Protein AF-A0A8H5G4T9-F1 (afdb_monomer_lite)

Sequence (209 aa):
MFKGIKCTLPNIPYLRLLQRNTMKLGGSIATETACAYVYSSEGSVPPHPGPEWTRFVCVSDNHSRTLYDMPAGDVLLHSGDLSSWGYPQQVMVTLDWIKSLDYPTKIIIAGNHDLCLDKDLPASVFEGADLDNDTLIAMQEHVRGEEMKIANVHYLEYEPFEFTTSSGRKWKAFGSPASPKHAAGAFQYVEREEATGTEPMAPRFSPKL

Secondary structure (DSSP, 8-state):
--SEEEEEETTEEEEE----TT----S-EE-SS-EE----TTSPPPPP--TT---EEEE---TT-----PPP-SEEEE-S--SSS--HHHHHHHHHHHHHS--SEEEE---TT-GGG-TT--GGGSTTS---HHHHHHHHHHTTSHHHHHTTEEE-SSEEEEEE-TT--EEEEEEE--EE-SSS-SSEESSTTGGGTSS----------

Radius of gyration: 17.61 Å; chains: 1; bounding box: 45×40×53 Å

pLDDT: mean 80.49, std 20.5, range [25.66, 98.56]

Structure (mmCIF, N/CA/C/O backbone):
data_AF-A0A8H5G4T9-F1
#
_entry.id   AF-A0A8H5G4T9-F1
#
loop_
_atom_site.group_PDB
_atom_site.id
_atom_site.type_symbol
_atom_site.label_atom_id
_atom_site.label_alt_id
_atom_site.label_comp_id
_atom_site.label_asym_id
_atom_site.label_entity_id
_atom_site.label_seq_id
_atom_site.pdbx_PDB_ins_code
_atom_site.Cartn_x
_atom_site.Cartn_y
_atom_site.Cartn_z
_atom_site.occupancy
_atom_site.B_iso_or_equiv
_atom_site.auth_seq_id
_atom_site.auth_comp_id
_atom_site.auth_asym_id
_atom_site.auth_atom_id
_atom_site.pdbx_PDB_model_num
ATOM 1 N N . MET A 1 1 ? 13.933 8.290 7.304 1.00 51.22 1 MET A N 1
ATOM 2 C CA . MET A 1 1 ? 12.690 7.562 7.618 1.00 51.22 1 MET A CA 1
ATOM 3 C C . MET A 1 1 ? 12.789 6.204 6.944 1.00 51.22 1 MET A C 1
ATOM 5 O O . MET A 1 1 ? 13.253 6.147 5.823 1.00 51.22 1 MET A O 1
ATOM 9 N N . PHE A 1 2 ? 12.499 5.113 7.646 1.00 64.81 2 PHE A N 1
ATOM 10 C CA . PHE A 1 2 ? 12.615 3.765 7.071 1.00 64.81 2 PHE A CA 1
ATOM 11 C C . PHE A 1 2 ? 11.278 3.366 6.442 1.00 64.81 2 PHE A C 1
ATOM 13 O O . PHE A 1 2 ? 10.248 3.818 6.951 1.00 64.81 2 PHE A O 1
ATOM 20 N N . LYS A 1 3 ? 11.311 2.505 5.417 1.00 74.50 3 LYS A N 1
ATOM 21 C CA . LYS A 1 3 ? 10.137 1.911 4.773 1.00 74.50 3 LYS A CA 1
ATOM 22 C C . LYS A 1 3 ? 9.161 1.422 5.833 1.00 74.50 3 LYS A C 1
ATOM 24 O O . LYS A 1 3 ? 9.542 0.682 6.745 1.00 74.50 3 LYS A O 1
ATOM 29 N N . GLY A 1 4 ? 7.921 1.881 5.743 1.00 79.44 4 GLY A N 1
ATOM 30 C CA . GLY A 1 4 ? 6.877 1.480 6.668 1.00 79.44 4 GLY A CA 1
ATOM 31 C C . GLY A 1 4 ? 5.759 2.498 6.822 1.00 79.44 4 GLY A C 1
ATOM 32 O O . GLY A 1 4 ? 5.814 3.631 6.337 1.00 79.44 4 GLY A O 1
ATOM 33 N N . ILE A 1 5 ? 4.738 2.061 7.554 1.00 75.56 5 ILE A N 1
ATOM 34 C CA . ILE A 1 5 ? 3.576 2.864 7.912 1.00 75.56 5 ILE A CA 1
ATOM 35 C C . ILE A 1 5 ? 3.599 3.083 9.422 1.00 75.56 5 ILE A C 1
ATOM 37 O O . ILE A 1 5 ? 3.764 2.146 10.209 1.00 75.56 5 ILE A O 1
ATOM 41 N N . LYS A 1 6 ? 3.433 4.337 9.838 1.00 76.56 6 LYS A N 1
ATOM 42 C CA . LYS A 1 6 ? 3.317 4.723 11.245 1.00 76.56 6 LYS A CA 1
ATOM 43 C C . LYS A 1 6 ? 1.901 5.209 11.514 1.00 76.56 6 LYS A C 1
ATOM 45 O O . LYS A 1 6 ? 1.497 6.200 10.921 1.00 76.56 6 LYS A O 1
ATOM 50 N N . CYS A 1 7 ? 1.197 4.568 12.446 1.00 69.62 7 CYS A N 1
ATOM 51 C CA . CYS A 1 7 ? -0.121 5.013 12.900 1.00 69.62 7 CYS A CA 1
ATOM 52 C C . CYS A 1 7 ? -0.040 5.606 14.312 1.00 69.62 7 CYS A C 1
ATOM 54 O O . CYS A 1 7 ? 0.652 5.082 15.190 1.00 69.62 7 CYS A O 1
ATOM 56 N N . THR A 1 8 ? -0.748 6.711 14.532 1.00 73.56 8 THR A N 1
ATOM 57 C CA . THR A 1 8 ? -0.804 7.411 15.821 1.00 73.56 8 THR A CA 1
ATOM 58 C C . THR A 1 8 ? -2.234 7.795 16.180 1.00 73.56 8 THR A C 1
ATOM 60 O O . THR A 1 8 ? -2.981 8.259 15.316 1.00 73.56 8 THR A O 1
ATOM 63 N N . LEU A 1 9 ? -2.573 7.657 17.464 1.00 68.62 9 LEU A N 1
ATOM 64 C CA . LEU A 1 9 ? -3.744 8.278 18.080 1.00 68.62 9 LEU A CA 1
ATOM 65 C C . LEU A 1 9 ? -3.332 9.599 18.738 1.00 68.62 9 LEU A C 1
ATOM 67 O O . LEU A 1 9 ? -2.233 9.678 19.299 1.00 68.62 9 LEU A O 1
ATOM 71 N N . PRO A 1 10 ? -4.213 10.611 18.770 1.00 54.78 10 PRO A N 1
ATOM 72 C CA . PRO A 1 10 ? -4.055 11.716 19.703 1.00 54.78 10 PRO A CA 1
ATOM 73 C C . PRO A 1 10 ? -3.984 11.135 21.126 1.00 54.78 10 PRO A C 1
ATOM 75 O O . PRO A 1 10 ? -4.925 10.483 21.571 1.00 54.78 10 PRO A O 1
ATOM 78 N N . ASN A 1 11 ? -2.869 11.355 21.828 1.00 46.59 11 ASN A N 1
ATOM 79 C CA . ASN A 1 11 ? -2.621 10.963 23.228 1.00 46.59 11 ASN A CA 1
ATOM 80 C C . ASN A 1 11 ? -2.210 9.503 23.525 1.00 46.59 11 ASN A C 1
ATOM 82 O O . ASN A 1 11 ? -2.049 9.179 24.700 1.00 46.59 11 ASN A O 1
ATOM 86 N N . ILE A 1 12 ? -1.962 8.638 22.527 1.00 48.91 12 ILE A N 1
ATOM 87 C CA . ILE A 1 12 ? -1.329 7.320 22.763 1.00 48.91 12 ILE A CA 1
ATOM 88 C C . ILE A 1 12 ? -0.074 7.169 21.887 1.00 48.91 12 ILE A C 1
ATOM 90 O O . ILE A 1 12 ? -0.167 7.215 20.655 1.00 48.91 12 ILE A O 1
ATOM 94 N N . PRO A 1 13 ? 1.114 6.986 22.493 1.00 39.47 13 PRO A N 1
ATOM 95 C CA . PRO A 1 13 ? 2.355 6.858 21.752 1.00 39.47 13 PRO A CA 1
ATOM 96 C C . PRO A 1 13 ? 2.506 5.464 21.107 1.00 39.47 13 PRO A C 1
ATOM 98 O O . PRO A 1 13 ? 2.814 4.486 21.774 1.00 39.47 13 PRO A O 1
ATOM 101 N N . TYR A 1 14 ? 2.398 5.451 19.773 1.00 43.81 14 TYR A N 1
ATOM 102 C CA . TYR A 1 14 ? 3.067 4.555 18.813 1.00 43.81 14 TYR A CA 1
ATOM 103 C C . TYR A 1 14 ? 2.533 3.123 18.606 1.00 43.81 14 TYR A C 1
ATOM 105 O O . TYR A 1 14 ? 2.728 2.237 19.428 1.00 43.81 14 TYR A O 1
ATOM 113 N N . LEU A 1 15 ? 2.071 2.851 17.377 1.00 44.78 15 LEU A N 1
ATOM 114 C CA . LEU A 1 15 ? 2.288 1.561 16.717 1.00 44.78 15 LEU A CA 1
ATOM 115 C C . LEU A 1 15 ? 3.284 1.795 15.568 1.00 44.78 15 LEU A C 1
ATOM 117 O O . LEU A 1 15 ? 3.009 2.561 14.640 1.00 44.78 15 LEU A O 1
ATOM 121 N N . ARG A 1 16 ? 4.478 1.198 15.656 1.00 39.69 16 ARG A N 1
ATOM 122 C CA . ARG A 1 16 ? 5.514 1.277 14.614 1.00 39.69 16 ARG A CA 1
ATOM 123 C C . ARG A 1 16 ? 5.762 -0.122 14.069 1.00 39.69 16 ARG A C 1
ATOM 125 O O . ARG A 1 16 ? 6.292 -0.962 14.790 1.00 39.69 16 ARG A O 1
ATOM 132 N N . LEU A 1 17 ? 5.409 -0.356 12.808 1.00 44.75 17 LEU A N 1
ATOM 133 C CA . LEU A 1 17 ? 5.789 -1.584 12.118 1.00 44.75 17 LEU A CA 1
ATOM 134 C C . LEU A 1 17 ? 7.256 -1.462 11.679 1.00 44.75 17 LEU A C 1
ATOM 136 O O . LEU A 1 17 ? 7.640 -0.468 11.061 1.00 44.75 17 LEU A O 1
ATOM 140 N N . LEU A 1 18 ? 8.088 -2.440 12.038 1.00 33.06 18 LEU A N 1
ATOM 141 C CA . LEU A 1 18 ? 9.460 -2.565 11.547 1.00 33.06 18 LEU A CA 1
ATOM 142 C C . LEU A 1 18 ? 9.545 -3.851 10.721 1.00 33.06 18 LEU A C 1
ATOM 144 O O . LEU A 1 18 ? 9.466 -4.945 11.275 1.00 33.06 18 LEU A O 1
ATOM 148 N N . GLN A 1 19 ? 9.712 -3.713 9.407 1.00 35.78 19 GLN A N 1
ATOM 149 C CA . GLN A 1 19 ? 10.017 -4.821 8.505 1.00 35.78 19 GLN A CA 1
ATOM 150 C C . GLN A 1 19 ? 11.464 -5.274 8.759 1.00 35.78 19 GLN A C 1
ATOM 152 O O . GLN A 1 19 ? 12.412 -4.514 8.552 1.00 35.78 19 GLN A O 1
ATOM 157 N N . ARG A 1 20 ? 11.655 -6.512 9.222 1.00 33.97 20 ARG A N 1
ATOM 158 C CA . ARG A 1 20 ? 12.929 -7.239 9.119 1.00 33.97 20 ARG A CA 1
ATOM 159 C C . ARG A 1 20 ? 12.625 -8.717 8.915 1.00 33.97 20 ARG A C 1
ATOM 161 O O . ARG A 1 20 ? 12.274 -9.395 9.875 1.00 33.97 20 ARG A O 1
ATOM 168 N N . ASN A 1 21 ? 12.894 -9.219 7.710 1.00 35.16 21 ASN A N 1
ATOM 169 C CA . ASN A 1 21 ? 12.858 -10.644 7.331 1.00 35.16 21 ASN A CA 1
ATOM 170 C C . ASN A 1 21 ? 13.793 -11.560 8.164 1.00 35.16 21 ASN A C 1
ATOM 172 O O . ASN A 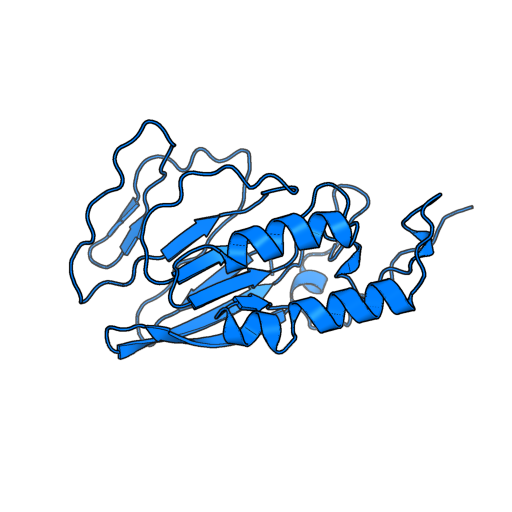1 21 ? 13.929 -12.743 7.880 1.00 35.16 21 ASN A O 1
ATOM 176 N N . THR A 1 22 ? 14.437 -11.042 9.214 1.00 31.59 22 THR A N 1
ATOM 177 C CA . THR A 1 22 ? 15.321 -11.781 10.128 1.00 31.59 22 THR A CA 1
ATOM 178 C C . THR A 1 22 ? 15.007 -11.573 11.609 1.00 31.59 22 THR A C 1
ATOM 180 O O . THR A 1 22 ? 15.624 -12.222 12.454 1.00 31.59 22 THR A O 1
ATOM 183 N N . MET A 1 23 ? 14.044 -10.717 11.969 1.00 36.12 23 MET A N 1
ATOM 184 C CA . MET A 1 23 ? 13.583 -10.647 13.353 1.00 36.12 23 MET A CA 1
ATOM 185 C C . MET A 1 23 ? 12.422 -11.615 13.522 1.00 36.12 23 MET A C 1
ATOM 187 O O . MET A 1 23 ? 11.301 -11.333 13.111 1.00 36.12 23 MET A O 1
ATOM 191 N N . LYS A 1 24 ? 12.681 -12.745 14.194 1.00 38.00 24 LYS A N 1
ATOM 192 C CA . LYS A 1 24 ? 11.631 -13.400 14.978 1.00 38.00 24 LYS A CA 1
ATOM 193 C C . LYS A 1 24 ? 11.032 -12.300 15.856 1.00 38.00 24 LYS A C 1
ATOM 195 O O . LYS A 1 24 ? 11.693 -11.865 16.798 1.00 38.00 24 LYS A O 1
ATOM 200 N N . LEU A 1 25 ? 9.842 -11.801 15.521 1.00 44.75 25 LEU A N 1
ATOM 201 C CA . LEU A 1 25 ? 9.032 -11.038 16.465 1.00 44.75 25 LEU A CA 1
ATOM 202 C C . LEU A 1 25 ? 8.815 -11.995 17.639 1.00 44.75 25 LEU A C 1
ATOM 204 O O . LEU A 1 25 ? 8.101 -12.990 17.529 1.00 44.75 25 LEU A O 1
ATOM 208 N N . GLY A 1 26 ? 9.611 -11.806 18.690 1.00 41.84 26 GLY A N 1
ATOM 209 C CA . GLY A 1 26 ? 9.659 -12.707 19.827 1.00 41.84 26 GLY A CA 1
ATOM 210 C C . GLY A 1 26 ? 8.342 -12.624 20.575 1.00 41.84 26 GLY A C 1
ATOM 211 O O . GLY A 1 26 ? 8.148 -11.685 21.332 1.00 41.84 26 GLY A O 1
ATOM 212 N N . GLY A 1 27 ? 7.459 -13.597 20.355 1.00 54.84 27 GLY A N 1
ATOM 213 C CA . GLY A 1 27 ? 6.176 -13.697 21.046 1.00 54.84 27 GLY A CA 1
ATOM 214 C C . GLY A 1 27 ? 5.240 -12.504 20.824 1.00 54.84 27 GLY A C 1
ATOM 215 O O . GLY A 1 27 ? 5.562 -11.513 20.170 1.00 54.84 27 GLY A O 1
ATOM 216 N N . SER A 1 28 ? 4.032 -12.615 21.366 1.00 56.78 28 SER A N 1
ATOM 217 C CA . SER A 1 28 ? 3.104 -11.491 21.428 1.00 56.78 28 SER A CA 1
ATOM 218 C C . SER A 1 28 ? 3.620 -10.429 22.402 1.00 56.78 28 SER A C 1
ATOM 220 O O . SER A 1 28 ? 3.948 -10.763 23.541 1.00 56.78 28 SER A O 1
ATOM 222 N N . ILE A 1 29 ? 3.639 -9.159 21.997 1.00 61.25 29 ILE A N 1
ATOM 223 C CA . ILE A 1 29 ? 3.902 -8.033 22.906 1.00 61.25 29 ILE A CA 1
ATOM 224 C C . ILE A 1 29 ? 2.547 -7.522 23.383 1.00 61.25 29 ILE A C 1
ATOM 226 O O . ILE A 1 29 ? 1.724 -7.144 22.555 1.00 61.25 29 ILE A O 1
ATOM 230 N N . ALA A 1 30 ? 2.309 -7.503 24.691 1.00 59.50 30 ALA A N 1
ATOM 231 C CA . ALA A 1 30 ? 1.093 -6.951 25.277 1.00 59.50 30 ALA A CA 1
ATOM 232 C C . ALA A 1 30 ? 1.443 -5.876 26.312 1.00 59.50 30 ALA A C 1
ATOM 234 O O . ALA A 1 30 ? 2.284 -6.084 27.185 1.00 59.50 30 ALA A O 1
ATOM 235 N N . THR A 1 31 ? 0.788 -4.729 26.202 1.00 63.88 31 THR A N 1
ATOM 236 C CA . THR A 1 31 ? 0.710 -3.666 27.205 1.00 63.88 31 THR A CA 1
ATOM 237 C C . THR A 1 31 ? -0.761 -3.469 27.579 1.00 63.88 31 THR A C 1
ATOM 239 O O . THR A 1 31 ? -1.647 -4.072 26.974 1.00 63.88 31 THR A O 1
ATOM 242 N N . GLU A 1 32 ? -1.051 -2.598 28.547 1.00 61.62 32 GLU A N 1
ATOM 243 C CA . GLU A 1 32 ? -2.439 -2.232 28.882 1.00 61.62 32 GLU A CA 1
ATOM 244 C C . GLU A 1 32 ? -3.207 -1.624 27.693 1.00 61.62 32 GLU A C 1
ATOM 246 O O . GLU A 1 32 ? -4.432 -1.696 27.643 1.00 61.62 32 GLU A O 1
ATOM 251 N N . THR A 1 33 ? -2.499 -1.024 26.730 1.00 66.25 33 THR A N 1
ATOM 252 C CA . THR A 1 33 ? -3.089 -0.214 25.651 1.00 66.25 33 THR A CA 1
ATOM 253 C C . THR A 1 33 ? -2.813 -0.741 24.245 1.00 66.25 33 THR A C 1
ATOM 255 O O . THR A 1 33 ? -3.365 -0.211 23.281 1.00 66.25 33 THR A O 1
ATOM 258 N N . ALA A 1 34 ? -1.982 -1.774 24.096 1.00 67.12 34 ALA A N 1
ATOM 259 C CA . ALA A 1 34 ? -1.652 -2.365 22.807 1.00 67.12 34 ALA A CA 1
ATOM 260 C C . ALA A 1 34 ? -1.315 -3.850 22.947 1.00 67.12 34 ALA A C 1
ATOM 262 O O . ALA A 1 34 ? -0.625 -4.268 23.871 1.00 67.12 34 ALA A O 1
ATOM 263 N N . CYS A 1 35 ? -1.741 -4.644 21.974 1.00 64.12 35 CYS A N 1
ATOM 264 C CA . CYS A 1 35 ? -1.297 -6.018 21.817 1.00 64.12 35 CYS A CA 1
ATOM 265 C C . CYS A 1 35 ? -0.859 -6.241 20.366 1.00 64.12 35 CYS A C 1
ATOM 267 O O . CYS A 1 35 ? -1.515 -5.786 19.431 1.00 64.12 35 CYS A O 1
ATOM 269 N N . ALA A 1 36 ? 0.272 -6.913 20.179 1.00 71.25 36 ALA A N 1
ATOM 270 C CA . ALA A 1 36 ? 0.791 -7.316 18.883 1.00 71.25 36 ALA A CA 1
ATOM 271 C C . ALA A 1 36 ? 0.928 -8.835 18.870 1.00 71.25 36 ALA A C 1
ATOM 273 O O . ALA A 1 36 ? 1.551 -9.408 19.763 1.00 71.25 36 ALA A O 1
ATOM 274 N N . TYR A 1 37 ? 0.361 -9.475 17.851 1.00 63.97 37 TYR A N 1
ATOM 275 C CA . TYR A 1 37 ? 0.408 -10.921 17.663 1.00 63.97 37 TYR A CA 1
ATOM 276 C C . TYR A 1 37 ? 1.010 -11.230 16.298 1.00 63.97 37 TYR A C 1
ATOM 278 O O . TYR A 1 37 ? 0.654 -10.599 15.305 1.00 63.97 37 TYR A O 1
ATOM 286 N N . VAL A 1 38 ? 1.900 -12.219 16.253 1.00 68.44 38 VAL A N 1
ATOM 287 C CA . VAL A 1 38 ? 2.336 -12.823 14.993 1.00 68.44 38 VAL A CA 1
ATOM 288 C C . VAL A 1 38 ? 1.401 -13.985 14.713 1.00 68.44 38 VAL A C 1
ATOM 290 O O . VAL A 1 38 ? 1.297 -14.905 15.522 1.00 68.44 38 VAL A O 1
ATOM 293 N N . TYR A 1 39 ? 0.706 -13.916 13.587 1.00 64.38 39 TYR A N 1
ATOM 294 C CA . TYR A 1 39 ? -0.204 -14.955 13.129 1.00 64.38 39 TYR A CA 1
ATOM 295 C C . TYR A 1 39 ? 0.449 -15.753 11.995 1.00 64.38 39 TYR A C 1
ATOM 297 O O . TYR A 1 39 ? 1.097 -15.175 11.123 1.00 64.38 39 TYR A O 1
ATOM 305 N N . SER A 1 40 ? 0.274 -17.074 12.013 1.00 63.16 40 SER A N 1
ATOM 306 C CA . SER A 1 40 ? 0.546 -17.969 10.886 1.00 63.16 40 SER A CA 1
ATOM 307 C C . SER A 1 40 ? -0.753 -18.658 10.473 1.00 63.16 40 SER A C 1
ATOM 309 O O . SER A 1 40 ? -1.658 -18.793 11.295 1.00 63.16 40 SER A O 1
ATOM 311 N N . SER A 1 41 ? -0.828 -19.141 9.232 1.00 59.59 41 SER A N 1
ATOM 312 C CA . SER A 1 41 ? -1.992 -19.859 8.682 1.00 59.59 41 SER A CA 1
ATOM 313 C C . SER A 1 41 ? -2.445 -21.068 9.515 1.00 59.59 41 SER A C 1
ATOM 315 O O . SER A 1 41 ? -3.590 -21.489 9.424 1.00 59.59 41 SER A O 1
ATOM 317 N N . GLU A 1 42 ? -1.560 -21.626 10.342 1.00 59.16 42 GLU A N 1
ATOM 318 C CA . GLU A 1 42 ? -1.839 -22.775 11.216 1.00 59.16 42 GLU A CA 1
ATOM 319 C C . GLU A 1 42 ? -2.298 -22.373 12.633 1.00 59.16 42 GLU A C 1
ATOM 321 O O . GLU A 1 42 ? -2.710 -23.223 13.421 1.00 59.16 42 GLU A O 1
ATOM 326 N N . GLY A 1 43 ? -2.210 -21.086 12.988 1.00 63.19 43 GLY A N 1
ATOM 327 C CA . GLY A 1 43 ? -2.593 -20.567 14.300 1.00 63.19 43 GLY A CA 1
ATOM 328 C C . GLY A 1 43 ? -4.059 -20.136 14.376 1.00 63.19 43 GLY A C 1
ATOM 329 O O . GLY A 1 43 ? -4.723 -19.915 13.368 1.00 63.19 43 GLY A O 1
ATOM 330 N N . SER A 1 44 ? -4.582 -19.954 15.591 1.00 70.12 44 SER A N 1
ATOM 331 C CA . SER A 1 44 ? -5.877 -19.294 15.797 1.00 70.12 44 SER A CA 1
ATOM 332 C C . SER A 1 44 ? -5.700 -17.775 15.820 1.00 70.12 44 SER A C 1
ATOM 334 O O . SER A 1 44 ? -4.901 -17.259 16.606 1.00 70.12 44 SER A O 1
ATOM 336 N N . VAL A 1 45 ? -6.478 -17.044 15.019 1.00 76.06 45 VAL A N 1
ATOM 337 C CA . VAL A 1 45 ? -6.552 -15.577 15.104 1.00 76.06 45 VAL A CA 1
ATOM 338 C C . VAL A 1 45 ? -7.130 -15.198 16.477 1.00 76.06 45 VAL A C 1
ATOM 340 O O . VAL A 1 45 ? -8.218 -15.669 16.814 1.00 76.06 45 VAL A O 1
ATOM 343 N N . PRO A 1 46 ? -6.457 -14.359 17.289 1.00 75.94 46 PRO A N 1
ATOM 344 C CA . PRO A 1 46 ? -6.991 -13.968 18.590 1.00 75.94 46 PRO A CA 1
ATOM 345 C C . PRO A 1 46 ? -8.297 -13.179 18.412 1.00 75.94 46 PRO A C 1
ATOM 347 O O . PRO A 1 46 ? -8.364 -12.339 17.505 1.00 75.94 46 PRO A O 1
ATOM 350 N N . PRO A 1 47 ? -9.316 -13.384 19.268 1.00 80.31 47 PRO A N 1
ATOM 351 C CA . PRO A 1 47 ? -10.613 -12.723 19.133 1.00 80.31 47 PRO A CA 1
ATOM 352 C C . PRO A 1 47 ? -10.484 -11.200 19.223 1.00 80.31 47 PRO A C 1
ATOM 354 O O . PRO A 1 47 ? -9.560 -10.673 19.849 1.00 80.31 47 PRO A O 1
ATOM 357 N N . HIS A 1 48 ? -11.408 -10.478 18.585 1.00 81.38 48 HIS A N 1
ATOM 358 C CA . HIS A 1 48 ? -11.465 -9.020 18.680 1.00 81.38 48 HIS A CA 1
ATOM 359 C C . HIS A 1 48 ? -11.719 -8.595 20.142 1.00 81.38 48 HIS A C 1
ATOM 361 O O . HIS A 1 48 ? -12.706 -9.061 20.710 1.00 81.38 48 HIS A O 1
ATOM 367 N N . PRO A 1 49 ? -10.892 -7.728 20.769 1.00 78.00 49 PRO A N 1
ATOM 368 C CA . PRO A 1 49 ? -11.031 -7.422 22.201 1.00 78.00 49 PRO A CA 1
ATOM 369 C C . PRO A 1 49 ? -12.309 -6.651 22.570 1.00 78.00 49 PRO A C 1
ATOM 371 O O . PRO A 1 49 ? -12.664 -6.561 23.741 1.00 78.00 49 PRO A O 1
ATOM 374 N N . GLY A 1 50 ? -12.996 -6.078 21.582 1.00 81.25 50 GLY A N 1
ATOM 375 C CA . GLY A 1 50 ? -14.274 -5.381 21.740 1.00 81.25 50 GLY A CA 1
ATOM 376 C C . GLY A 1 50 ? -14.415 -4.204 20.769 1.00 81.25 50 GLY A C 1
ATOM 377 O O . GLY A 1 50 ? -13.444 -3.868 20.096 1.00 81.25 50 GLY A O 1
ATOM 378 N N . PRO A 1 51 ? -15.592 -3.563 20.687 1.00 81.62 51 PRO A N 1
ATOM 379 C CA . PRO A 1 51 ? -15.858 -2.461 19.750 1.00 81.62 51 PRO A CA 1
ATOM 380 C C . PRO A 1 51 ? -15.016 -1.204 20.027 1.00 81.62 51 PRO A C 1
ATOM 382 O O . PRO A 1 51 ? -14.801 -0.383 19.143 1.00 81.62 51 PRO A O 1
ATOM 385 N N . GLU A 1 52 ? -14.486 -1.076 21.243 1.00 81.31 52 GLU A N 1
ATOM 386 C CA . GLU A 1 52 ? -13.583 0.005 21.645 1.00 81.31 52 GLU A CA 1
ATOM 387 C C . GLU A 1 52 ? -12.133 -0.205 21.186 1.00 81.31 52 GLU A C 1
ATOM 389 O O . GLU A 1 52 ? -11.265 0.608 21.475 1.00 81.31 52 GLU A O 1
ATOM 394 N N . TRP A 1 53 ? -11.820 -1.291 20.490 1.00 84.69 53 TRP A N 1
ATOM 395 C CA . TRP A 1 53 ? -10.470 -1.537 19.992 1.00 84.69 53 TRP A CA 1
ATOM 396 C C . TRP A 1 53 ? -10.406 -1.319 18.486 1.00 84.69 53 TRP A C 1
ATOM 398 O O . TRP A 1 53 ? -11.407 -1.442 17.791 1.00 84.69 53 TRP A O 1
ATOM 408 N N . THR A 1 54 ? -9.217 -0.975 17.993 1.00 87.94 54 THR A N 1
ATOM 409 C CA . THR A 1 54 ? -8.917 -0.979 16.559 1.00 87.94 54 THR A CA 1
ATOM 410 C C . THR A 1 54 ? -7.937 -2.106 16.285 1.00 87.94 54 THR A C 1
ATOM 412 O O . THR A 1 54 ? -6.832 -2.118 16.834 1.00 87.94 54 THR A O 1
ATOM 415 N N . ARG A 1 55 ? -8.326 -3.045 15.428 1.00 89.19 55 ARG A N 1
ATOM 416 C CA . ARG A 1 55 ? -7.470 -4.121 14.944 1.00 89.19 55 ARG A CA 1
ATOM 417 C C . ARG A 1 55 ? -6.819 -3.737 13.626 1.00 89.19 55 ARG A C 1
ATOM 419 O O . ARG A 1 55 ? -7.468 -3.694 12.583 1.00 89.19 55 ARG A O 1
ATOM 426 N N . PHE A 1 56 ? -5.508 -3.545 13.684 1.00 91.44 56 PHE A N 1
ATOM 427 C CA . PHE A 1 56 ? -4.667 -3.439 12.501 1.00 91.44 56 PHE A CA 1
ATOM 428 C C . PHE A 1 56 ? -4.246 -4.831 12.038 1.00 91.44 56 PHE A C 1
ATOM 430 O O . PHE A 1 56 ? -3.750 -5.629 12.836 1.00 91.44 56 PHE A O 1
ATOM 437 N N . VAL A 1 57 ? -4.418 -5.105 10.749 1.00 91.69 57 VAL A N 1
ATOM 438 C CA . VAL A 1 57 ? -3.855 -6.273 10.073 1.00 91.69 57 VAL A CA 1
ATOM 439 C C . VAL A 1 57 ? -2.696 -5.788 9.219 1.00 91.69 57 VAL A C 1
ATOM 441 O O . VAL A 1 57 ? -2.873 -4.941 8.350 1.00 91.69 57 VAL A O 1
ATOM 444 N N . CYS A 1 58 ? -1.499 -6.288 9.502 1.00 91.31 58 CYS A N 1
ATOM 445 C CA . CYS A 1 58 ? -0.268 -5.809 8.885 1.00 91.31 58 CYS A CA 1
ATOM 446 C C . CYS A 1 58 ? 0.306 -6.887 7.968 1.00 91.31 58 CYS A C 1
ATOM 448 O O . CYS A 1 58 ? 0.578 -7.997 8.424 1.00 91.31 58 CYS A O 1
ATOM 450 N N . VAL A 1 59 ? 0.518 -6.542 6.701 1.00 90.56 59 VAL A N 1
ATOM 451 C CA . VAL A 1 59 ? 1.107 -7.409 5.673 1.00 90.56 59 VAL A CA 1
ATOM 452 C C . VAL A 1 59 ? 2.195 -6.634 4.931 1.00 90.56 59 VAL A C 1
ATOM 454 O O . VAL A 1 59 ? 2.206 -5.405 4.926 1.00 90.56 59 VAL A O 1
ATOM 457 N N . SER A 1 60 ? 3.152 -7.340 4.348 1.00 91.94 60 SER A N 1
ATOM 458 C CA . SER A 1 60 ? 4.245 -6.775 3.560 1.00 91.94 60 SER A CA 1
ATOM 459 C C . SER A 1 60 ? 4.811 -7.859 2.649 1.00 91.94 60 SER A C 1
ATOM 461 O O . SER A 1 60 ? 4.603 -9.042 2.925 1.00 91.94 60 SER A O 1
ATOM 463 N N . ASP A 1 61 ? 5.584 -7.469 1.635 1.00 92.25 61 ASP A N 1
ATOM 464 C CA . ASP A 1 61 ? 6.425 -8.385 0.851 1.00 92.25 61 ASP A CA 1
ATOM 465 C C . ASP A 1 61 ? 5.611 -9.478 0.137 1.00 92.25 61 ASP A C 1
ATOM 467 O O . ASP A 1 61 ? 6.040 -10.626 -0.000 1.00 92.25 61 ASP A O 1
ATOM 471 N N . ASN A 1 62 ? 4.416 -9.115 -0.341 1.00 91.12 62 ASN A N 1
ATOM 472 C CA . ASN A 1 62 ? 3.572 -10.000 -1.137 1.00 91.12 62 ASN A CA 1
ATOM 473 C C . ASN A 1 62 ? 4.295 -10.480 -2.398 1.00 91.12 62 ASN A C 1
ATOM 475 O O . ASN A 1 62 ? 4.140 -11.636 -2.788 1.00 91.12 62 ASN A O 1
ATOM 479 N N . HIS A 1 63 ? 5.072 -9.610 -3.050 1.00 94.31 63 HIS A N 1
ATOM 480 C CA . HIS A 1 63 ? 5.785 -9.934 -4.285 1.00 94.31 63 HIS A CA 1
ATOM 481 C C . HIS A 1 63 ? 4.888 -10.599 -5.351 1.00 94.31 63 HIS A C 1
ATOM 483 O O . HIS A 1 63 ? 5.272 -11.589 -5.979 1.00 94.31 63 HIS A O 1
ATOM 489 N N . SER A 1 64 ? 3.678 -10.065 -5.547 1.00 95.12 64 SER A N 1
ATOM 490 C CA . SER A 1 64 ? 2.623 -10.605 -6.428 1.00 95.12 64 SER A CA 1
ATOM 491 C C . SER A 1 64 ? 2.029 -11.958 -6.020 1.00 95.12 64 SER A C 1
ATOM 493 O O . SER A 1 64 ? 1.303 -12.576 -6.797 1.00 95.12 64 SER A O 1
ATOM 495 N N . ARG A 1 65 ? 2.294 -12.435 -4.802 1.00 92.75 65 ARG A N 1
ATOM 496 C CA . ARG A 1 65 ? 1.573 -13.562 -4.198 1.00 92.75 65 ARG A CA 1
ATOM 497 C C . ARG A 1 65 ? 0.343 -13.015 -3.482 1.00 92.75 65 ARG A C 1
ATOM 499 O O . ARG A 1 65 ? 0.417 -11.977 -2.832 1.00 92.75 65 ARG A O 1
ATOM 506 N N . THR A 1 66 ? -0.791 -13.693 -3.617 1.00 91.00 66 THR A N 1
ATOM 507 C CA . THR A 1 66 ? -2.096 -13.192 -3.133 1.00 91.00 66 THR A CA 1
ATOM 508 C C . THR A 1 66 ? -2.958 -14.276 -2.484 1.00 91.00 66 THR A C 1
ATOM 510 O O . THR A 1 66 ? -4.068 -14.018 -2.033 1.00 91.00 66 THR A O 1
ATOM 513 N N . LEU A 1 67 ? -2.448 -15.505 -2.396 1.00 86.62 67 LEU A N 1
ATOM 514 C CA . LEU A 1 67 ? -3.141 -16.627 -1.767 1.00 86.62 67 LEU A CA 1
ATOM 515 C C . LEU A 1 67 ? -2.821 -16.653 -0.269 1.00 86.62 67 LEU A C 1
ATOM 517 O O . LEU A 1 67 ? -1.999 -17.448 0.184 1.00 86.62 67 LEU A O 1
ATOM 521 N N . TYR A 1 68 ? -3.447 -15.740 0.472 1.00 84.81 68 TYR A N 1
ATOM 522 C CA . TYR A 1 68 ? -3.305 -15.622 1.921 1.00 84.81 68 TYR A CA 1
ATOM 523 C C . TYR A 1 68 ? -4.665 -15.638 2.610 1.00 84.81 68 TYR A C 1
ATOM 525 O O . TYR A 1 68 ? -5.570 -14.895 2.225 1.00 84.81 68 TYR A O 1
ATOM 533 N N . ASP A 1 69 ? -4.769 -16.431 3.674 1.00 84.88 69 ASP A N 1
ATOM 534 C CA . ASP A 1 69 ? -5.915 -16.405 4.577 1.00 84.88 69 ASP A CA 1
ATOM 535 C C . ASP A 1 69 ? -5.804 -15.187 5.497 1.00 84.88 69 ASP A C 1
ATOM 537 O O . ASP A 1 69 ? -5.005 -15.143 6.437 1.00 84.88 69 ASP A O 1
ATOM 541 N N . MET A 1 70 ? -6.590 -14.161 5.180 1.00 88.88 70 MET A N 1
ATOM 542 C CA . MET A 1 70 ? -6.526 -12.864 5.840 1.00 88.88 70 MET A CA 1
ATOM 543 C C . MET A 1 70 ? -7.503 -12.791 7.024 1.00 88.88 70 MET A C 1
ATOM 545 O O . MET A 1 70 ? -8.703 -13.005 6.842 1.00 88.88 70 MET A O 1
ATOM 549 N N . PRO A 1 71 ? -7.039 -12.466 8.247 1.00 89.12 71 PRO A N 1
ATOM 550 C CA . PRO A 1 71 ? -7.928 -12.320 9.394 1.00 89.12 71 PRO A CA 1
ATOM 551 C C . PRO A 1 71 ? -8.794 -11.064 9.274 1.00 89.12 71 PRO A C 1
ATOM 553 O O . PRO A 1 71 ? -8.345 -10.039 8.764 1.00 89.12 71 PRO A O 1
ATOM 556 N N . ALA A 1 72 ? -9.998 -11.098 9.844 1.00 90.50 72 ALA A N 1
ATOM 557 C CA . ALA A 1 72 ? -10.823 -9.899 9.977 1.00 90.50 72 ALA A CA 1
ATOM 558 C C . ALA A 1 72 ? -10.106 -8.808 10.798 1.00 90.50 72 ALA A C 1
ATOM 560 O O . ALA A 1 72 ? -9.378 -9.094 11.757 1.00 90.50 72 ALA A O 1
ATOM 561 N N . GLY A 1 73 ? -10.346 -7.548 10.445 1.00 91.44 73 GLY A N 1
ATOM 562 C CA . GLY A 1 73 ? -9.794 -6.386 11.131 1.00 91.44 73 GLY A CA 1
ATOM 563 C C . GLY A 1 73 ? -10.424 -5.087 10.647 1.00 91.44 73 GLY A C 1
ATOM 564 O O . GLY A 1 73 ? -11.207 -5.081 9.703 1.00 91.44 73 GLY A O 1
ATOM 565 N N . ASP A 1 74 ? -10.069 -3.985 11.298 1.00 93.81 74 ASP A N 1
ATOM 566 C CA . ASP A 1 74 ? -10.636 -2.669 10.990 1.00 93.81 74 ASP A CA 1
ATOM 567 C C . ASP A 1 74 ? -9.797 -1.911 9.959 1.00 93.81 74 ASP A C 1
ATOM 569 O O . ASP A 1 74 ? -10.320 -1.101 9.192 1.00 93.81 74 ASP A O 1
ATOM 573 N N . VAL A 1 75 ? -8.481 -2.152 9.959 1.00 96.06 75 VAL A N 1
ATOM 574 C CA . VAL A 1 75 ? -7.523 -1.445 9.106 1.00 96.06 75 VAL A CA 1
ATOM 575 C C . VAL A 1 75 ? -6.482 -2.419 8.568 1.00 96.06 75 VAL A C 1
ATOM 577 O O . VAL A 1 75 ? -5.764 -3.047 9.346 1.00 96.06 75 VAL A O 1
ATOM 580 N N . LEU A 1 76 ? -6.349 -2.501 7.246 1.00 96.81 76 LEU A N 1
ATOM 581 C CA . LEU A 1 76 ? -5.234 -3.184 6.591 1.00 96.81 76 LEU A CA 1
ATOM 582 C C . LEU A 1 76 ? -4.077 -2.207 6.381 1.00 96.81 76 LEU A C 1
ATOM 584 O O . LEU A 1 76 ? -4.271 -1.125 5.830 1.00 96.81 76 LEU A O 1
ATOM 588 N N . LEU A 1 77 ? -2.870 -2.610 6.766 1.00 96.19 77 LEU A N 1
ATOM 589 C CA . LEU A 1 77 ? -1.624 -1.914 6.463 1.00 96.19 77 LEU A CA 1
ATOM 590 C C . LEU A 1 77 ? -0.757 -2.818 5.581 1.00 96.19 77 LEU A C 1
ATOM 592 O O . LEU A 1 77 ? -0.286 -3.850 6.058 1.00 96.19 77 LEU A O 1
ATOM 596 N N . HIS A 1 78 ? -0.521 -2.431 4.327 1.00 96.50 78 HIS A N 1
ATOM 597 C CA . HIS A 1 78 ? 0.439 -3.102 3.448 1.00 96.50 78 HIS A CA 1
ATOM 598 C C . HIS A 1 78 ? 1.735 -2.290 3.357 1.00 96.50 78 HIS A C 1
ATOM 600 O O . HIS A 1 78 ? 1.769 -1.233 2.724 1.00 96.50 78 HIS A O 1
ATOM 606 N N . SER A 1 79 ? 2.818 -2.769 3.973 1.00 94.50 79 SER A N 1
ATOM 607 C CA . SER A 1 79 ? 4.063 -2.001 4.114 1.00 94.50 79 SER A CA 1
ATOM 608 C C . SER A 1 79 ? 5.052 -2.109 2.948 1.00 94.50 79 SER A C 1
ATOM 610 O O . SER A 1 79 ? 6.221 -1.798 3.136 1.00 94.50 79 SER A O 1
ATOM 612 N N . GLY A 1 80 ? 4.588 -2.466 1.751 1.00 93.88 80 GLY A N 1
ATOM 613 C CA . GLY A 1 80 ? 5.325 -2.365 0.482 1.00 93.88 80 GLY A CA 1
ATOM 614 C C . GLY A 1 80 ? 5.879 -3.681 -0.050 1.00 93.88 80 GLY A C 1
ATOM 615 O O . GLY A 1 80 ? 5.655 -4.732 0.543 1.00 93.88 80 GLY A O 1
ATOM 616 N N . ASP A 1 81 ? 6.580 -3.607 -1.184 1.00 95.81 81 ASP A N 1
ATOM 617 C CA . ASP A 1 81 ? 6.945 -4.751 -2.037 1.00 95.81 81 ASP A CA 1
ATOM 618 C C . ASP A 1 81 ? 5.700 -5.513 -2.519 1.00 95.81 81 ASP A C 1
ATOM 620 O O . ASP A 1 81 ? 5.516 -6.714 -2.299 1.00 95.81 81 ASP A O 1
ATOM 624 N N . LEU A 1 82 ? 4.814 -4.760 -3.176 1.00 97.38 82 LEU A N 1
ATOM 625 C CA . LEU A 1 82 ? 3.595 -5.265 -3.809 1.00 97.38 82 LEU A CA 1
ATOM 626 C C . LEU A 1 82 ? 3.931 -6.261 -4.927 1.00 97.38 82 LEU A C 1
ATOM 628 O O . LEU A 1 82 ? 3.192 -7.218 -5.149 1.00 97.38 82 LEU A O 1
ATOM 632 N N . SER A 1 83 ? 5.047 -6.052 -5.620 1.00 97.25 83 SER A N 1
ATOM 633 C CA . SER A 1 83 ? 5.483 -6.811 -6.792 1.00 97.25 83 SER A CA 1
ATOM 634 C C . SER A 1 83 ? 6.833 -7.501 -6.591 1.00 97.25 83 SER A C 1
ATOM 636 O O . SER A 1 83 ? 7.599 -7.184 -5.681 1.00 97.25 83 SER A O 1
ATOM 638 N N . SER A 1 84 ? 7.124 -8.507 -7.421 1.00 94.56 84 SER A N 1
ATOM 639 C CA . SER A 1 84 ? 8.443 -9.162 -7.426 1.00 94.56 84 SER A CA 1
ATOM 640 C C . SER A 1 84 ? 9.504 -8.304 -8.124 1.00 94.56 84 SER A C 1
ATOM 642 O O . SER A 1 84 ? 10.649 -8.259 -7.681 1.00 94.56 84 SER A O 1
ATOM 644 N N . TRP A 1 85 ? 9.129 -7.639 -9.217 1.00 94.25 85 TRP A N 1
ATOM 645 C CA . TRP A 1 85 ? 10.061 -6.970 -10.129 1.00 94.25 85 TRP A CA 1
ATOM 646 C C . TRP A 1 85 ? 9.563 -5.607 -10.621 1.00 94.25 85 TRP A C 1
ATOM 648 O O . TRP A 1 85 ? 10.148 -5.041 -11.538 1.00 94.25 85 TRP A O 1
ATOM 658 N N . GLY A 1 86 ? 8.478 -5.083 -10.054 1.00 95.19 86 GLY A N 1
ATOM 659 C CA . GLY A 1 86 ? 8.047 -3.717 -10.332 1.00 95.19 86 GLY A CA 1
ATOM 660 C C . GLY A 1 86 ? 7.315 -3.515 -11.643 1.00 95.19 86 GLY A C 1
ATOM 661 O O . GLY A 1 86 ? 7.080 -2.370 -12.004 1.00 95.19 86 GLY A O 1
ATOM 662 N N . TYR A 1 87 ? 6.955 -4.583 -12.358 1.00 96.56 87 TYR A N 1
ATOM 663 C CA . TYR A 1 87 ? 6.140 -4.470 -13.567 1.00 96.56 87 TYR A CA 1
ATOM 664 C C . TYR A 1 87 ? 4.707 -4.036 -13.213 1.00 96.56 87 TYR A C 1
ATOM 666 O O . TYR A 1 87 ? 4.147 -4.574 -12.250 1.00 96.56 87 TYR A O 1
ATOM 674 N N . PRO A 1 88 ? 4.059 -3.162 -14.008 1.00 96.94 88 PRO A N 1
ATOM 675 C CA . PRO A 1 88 ? 2.688 -2.716 -13.744 1.00 96.94 88 PRO A CA 1
ATOM 676 C C . PRO A 1 88 ? 1.704 -3.872 -13.523 1.00 96.94 88 PRO A C 1
ATOM 678 O O . PRO A 1 88 ? 0.954 -3.884 -12.553 1.00 96.94 88 PRO A O 1
ATOM 681 N N . GLN A 1 89 ? 1.771 -4.917 -14.352 1.00 96.56 89 GLN A N 1
ATOM 682 C CA . GLN A 1 89 ? 0.889 -6.085 -14.251 1.00 96.56 89 GLN A CA 1
ATOM 683 C C . GLN A 1 89 ? 1.087 -6.849 -12.932 1.00 96.56 89 GLN A C 1
ATOM 685 O O . GLN A 1 89 ? 0.134 -7.379 -12.369 1.00 96.56 89 GLN A O 1
ATOM 690 N N . GLN A 1 90 ? 2.317 -6.889 -12.413 1.00 97.50 90 GLN A N 1
ATOM 691 C CA . GLN A 1 90 ? 2.631 -7.530 -11.135 1.00 97.50 90 GLN A CA 1
ATOM 692 C C . GLN A 1 90 ? 2.100 -6.738 -9.941 1.00 97.50 90 GLN A C 1
ATOM 694 O O . GLN A 1 90 ? 1.649 -7.342 -8.966 1.00 97.50 90 GLN A O 1
ATOM 699 N N . VAL A 1 91 ? 2.158 -5.406 -10.013 1.00 98.00 91 VAL A N 1
ATOM 700 C CA . VAL A 1 91 ? 1.554 -4.529 -9.005 1.00 98.00 91 VAL A CA 1
ATOM 701 C C . VAL A 1 91 ? 0.033 -4.672 -9.040 1.00 98.00 91 VAL A C 1
ATOM 703 O O . VAL A 1 91 ? -0.573 -4.865 -7.987 1.00 98.00 91 VAL A O 1
ATOM 706 N N . MET A 1 92 ? -0.575 -4.684 -10.232 1.00 98.06 92 MET A N 1
ATOM 707 C CA . MET A 1 92 ? -2.024 -4.846 -10.409 1.00 98.06 92 MET A CA 1
ATOM 708 C C . MET A 1 92 ? -2.570 -6.124 -9.769 1.00 98.06 92 MET A C 1
ATOM 710 O O . MET A 1 92 ? -3.574 -6.049 -9.070 1.00 98.06 92 MET A O 1
ATOM 714 N N . VAL A 1 93 ? -1.875 -7.263 -9.897 1.00 98.06 93 VAL A N 1
ATOM 715 C CA . VAL A 1 93 ? -2.258 -8.517 -9.213 1.00 98.06 93 VAL A CA 1
ATOM 716 C C . VAL A 1 93 ? -2.449 -8.305 -7.707 1.00 98.06 93 VAL A C 1
ATOM 718 O O . VAL A 1 93 ? -3.433 -8.768 -7.126 1.00 98.06 93 VAL A O 1
ATOM 721 N N . THR A 1 94 ? -1.529 -7.585 -7.067 1.00 98.00 94 THR A N 1
ATOM 722 C CA . THR A 1 94 ? -1.600 -7.315 -5.627 1.00 98.00 94 THR A CA 1
ATOM 723 C C . THR A 1 94 ? -2.650 -6.256 -5.301 1.00 98.00 94 THR A C 1
ATOM 725 O O . THR A 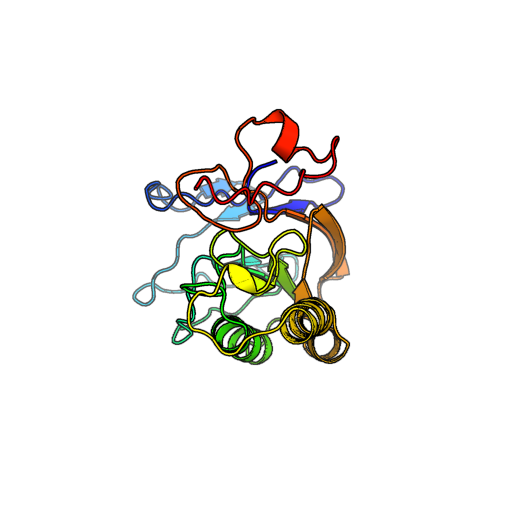1 94 ? -3.352 -6.403 -4.302 1.00 98.00 94 THR A O 1
ATOM 728 N N . LEU A 1 95 ? -2.814 -5.220 -6.130 1.00 98.38 95 LEU A N 1
ATOM 729 C CA . LEU A 1 95 ? -3.866 -4.216 -5.933 1.00 98.38 95 LEU A CA 1
ATOM 730 C C . LEU A 1 95 ? -5.265 -4.828 -6.046 1.00 98.38 95 LEU A C 1
ATOM 732 O O . LEU A 1 95 ? -6.111 -4.551 -5.201 1.00 98.38 95 LEU A O 1
ATOM 736 N N . ASP A 1 96 ? -5.505 -5.691 -7.032 1.00 98.25 96 ASP A N 1
ATOM 737 C CA . ASP A 1 96 ? -6.776 -6.403 -7.208 1.00 98.25 96 ASP A CA 1
ATOM 738 C C . ASP A 1 96 ? -7.091 -7.292 -6.007 1.00 98.25 96 ASP A C 1
ATOM 740 O O . ASP A 1 96 ? -8.208 -7.268 -5.482 1.00 98.25 96 ASP A O 1
ATOM 744 N N . TRP A 1 97 ? -6.083 -8.004 -5.502 1.00 97.75 97 TRP A N 1
ATOM 745 C CA . TRP A 1 97 ? -6.217 -8.754 -4.261 1.00 97.75 97 TRP A CA 1
ATOM 746 C C . TRP A 1 97 ? -6.564 -7.844 -3.079 1.00 97.75 97 TRP A C 1
ATOM 748 O O . TRP A 1 97 ? -7.564 -8.094 -2.412 1.00 97.75 97 TRP A O 1
ATOM 758 N N . ILE A 1 98 ? -5.829 -6.751 -2.852 1.00 98.12 98 ILE A N 1
ATOM 759 C CA . ILE A 1 98 ? -6.100 -5.808 -1.752 1.00 98.12 98 ILE A CA 1
ATOM 760 C C . ILE A 1 98 ? -7.511 -5.211 -1.855 1.00 98.12 98 ILE A C 1
ATOM 762 O O . ILE A 1 98 ? -8.210 -5.110 -0.842 1.00 98.12 98 ILE A O 1
ATOM 766 N N . LYS A 1 99 ? -7.962 -4.845 -3.062 1.00 97.88 99 LYS A N 1
ATOM 767 C CA . LYS A 1 99 ? -9.323 -4.338 -3.302 1.00 97.88 99 LYS A CA 1
ATOM 768 C C . LYS A 1 99 ? -10.377 -5.356 -2.866 1.00 97.88 99 LYS A C 1
ATOM 770 O O . LYS A 1 99 ? -11.343 -4.954 -2.219 1.00 97.88 99 LYS A O 1
ATOM 775 N N . SER A 1 100 ? -10.155 -6.643 -3.148 1.00 97.19 100 SER A N 1
ATOM 776 C CA . SER A 1 100 ? -11.083 -7.735 -2.820 1.00 97.19 100 SER A CA 1
ATOM 777 C C . SER A 1 100 ? -11.238 -8.025 -1.320 1.00 97.19 100 SER A C 1
ATOM 779 O O . SER A 1 100 ? -12.219 -8.651 -0.923 1.00 97.19 100 SER A O 1
ATOM 781 N N . LEU A 1 101 ? -10.299 -7.577 -0.480 1.00 96.88 101 LEU A N 1
ATOM 782 C CA . LEU A 1 101 ? -10.334 -7.828 0.962 1.00 96.88 101 LEU A CA 1
ATOM 783 C C . LEU A 1 101 ? -11.381 -6.948 1.661 1.00 96.88 101 LEU A C 1
ATOM 785 O O . LEU A 1 101 ? -11.497 -5.753 1.382 1.00 96.88 101 LEU A O 1
ATOM 789 N N . ASP A 1 102 ? -12.099 -7.514 2.629 1.00 95.94 102 ASP A N 1
ATOM 790 C CA . ASP A 1 102 ? -13.150 -6.818 3.380 1.00 95.94 102 ASP A CA 1
ATOM 791 C C . ASP A 1 102 ? -12.580 -6.061 4.594 1.00 95.94 102 ASP A C 1
ATOM 793 O O . ASP A 1 102 ? -12.758 -6.444 5.749 1.00 95.94 102 ASP A O 1
ATOM 797 N N . TYR A 1 103 ? -11.823 -4.997 4.315 1.00 96.62 103 TYR A N 1
ATOM 798 C CA . TYR A 1 103 ? -11.330 -4.062 5.329 1.00 96.62 103 TYR A CA 1
ATOM 799 C C . TYR A 1 103 ? -11.937 -2.671 5.112 1.00 96.62 103 TYR A C 1
ATOM 801 O O . TYR A 1 103 ? -11.811 -2.137 4.004 1.00 96.62 103 TYR A O 1
ATOM 809 N N . PRO A 1 104 ? -12.518 -2.036 6.150 1.00 96.69 104 PRO A N 1
ATOM 810 C CA . PRO A 1 104 ? -13.075 -0.684 6.046 1.00 96.69 104 PRO A CA 1
ATOM 811 C C . PRO A 1 104 ? -12.063 0.387 5.620 1.00 96.69 104 PRO A C 1
ATOM 813 O O . PRO A 1 104 ? -12.428 1.367 4.977 1.00 96.69 104 PRO A O 1
ATOM 816 N N . THR A 1 105 ? -10.787 0.231 5.977 1.00 98.00 105 THR A N 1
ATOM 817 C CA . THR A 1 105 ? -9.699 1.111 5.529 1.00 98.00 105 THR A CA 1
ATOM 818 C C . THR A 1 105 ? -8.473 0.280 5.168 1.00 98.00 105 THR A C 1
ATOM 820 O O . THR A 1 105 ? -8.041 -0.564 5.952 1.00 98.00 105 THR A O 1
ATOM 823 N N . LYS A 1 106 ? -7.881 0.530 3.998 1.00 98.38 106 LYS A N 1
ATOM 824 C CA . LYS A 1 106 ? -6.661 -0.134 3.522 1.00 98.38 106 LYS A CA 1
ATOM 825 C C . LYS A 1 106 ? -5.624 0.932 3.202 1.00 98.38 106 LYS A C 1
ATOM 827 O O . LYS A 1 106 ? -5.863 1.811 2.383 1.00 98.38 106 LYS A O 1
ATOM 832 N N . ILE A 1 107 ? -4.473 0.867 3.853 1.00 98.38 107 ILE A N 1
ATOM 833 C CA . ILE A 1 107 ? -3.373 1.809 3.657 1.00 98.38 107 ILE A CA 1
ATOM 834 C C . ILE A 1 107 ? -2.202 1.028 3.099 1.00 98.38 107 ILE A C 1
ATOM 836 O O . ILE A 1 107 ? -1.772 0.038 3.692 1.00 98.38 107 ILE A O 1
ATOM 840 N N . ILE A 1 108 ? -1.687 1.476 1.964 1.00 98.19 108 ILE A N 1
ATOM 841 C CA . ILE A 1 108 ? -0.606 0.801 1.261 1.00 98.19 108 ILE A CA 1
ATOM 842 C C . ILE A 1 108 ? 0.527 1.788 0.989 1.00 98.19 108 ILE A C 1
ATOM 844 O O . ILE A 1 108 ? 0.308 2.989 0.835 1.00 98.19 108 ILE A O 1
ATOM 848 N N . ILE A 1 109 ? 1.746 1.276 0.931 1.00 97.38 109 ILE A N 1
ATOM 849 C CA . ILE A 1 109 ? 2.917 1.999 0.430 1.00 97.38 109 ILE A CA 1
ATOM 850 C C . ILE A 1 109 ? 3.626 1.123 -0.597 1.00 97.38 109 ILE A C 1
ATOM 852 O O . ILE A 1 109 ? 3.417 -0.091 -0.617 1.00 97.38 109 ILE A O 1
ATOM 856 N N . ALA A 1 110 ? 4.475 1.727 -1.421 1.00 97.19 110 ALA A N 1
ATOM 857 C CA . ALA A 1 110 ? 5.419 0.992 -2.251 1.00 97.19 110 ALA A CA 1
ATOM 858 C C . ALA A 1 110 ? 6.617 0.502 -1.422 1.00 97.19 110 ALA A C 1
ATOM 860 O O . ALA A 1 110 ? 6.851 0.929 -0.287 1.00 97.19 110 ALA A O 1
ATOM 861 N N . GLY A 1 111 ? 7.393 -0.404 -2.005 1.00 94.44 111 GLY A N 1
ATOM 862 C CA . GLY A 1 111 ? 8.728 -0.753 -1.543 1.00 94.44 111 GLY A CA 1
ATOM 863 C C . GLY A 1 111 ? 9.746 -0.755 -2.678 1.00 94.44 111 GLY A C 1
ATOM 864 O O . GLY A 1 111 ? 9.458 -0.348 -3.802 1.00 94.44 111 GLY A O 1
ATOM 865 N N . ASN A 1 112 ? 10.959 -1.221 -2.387 1.00 94.38 112 ASN A N 1
ATOM 866 C CA . ASN A 1 112 ? 12.057 -1.188 -3.348 1.00 94.38 112 ASN A CA 1
ATOM 867 C C . ASN A 1 112 ? 11.867 -2.110 -4.556 1.00 94.38 112 ASN A C 1
ATOM 869 O O . ASN A 1 112 ? 12.590 -1.951 -5.539 1.00 94.38 112 ASN A O 1
ATOM 873 N N . HIS A 1 113 ? 10.930 -3.056 -4.495 1.00 95.38 113 HIS A N 1
ATOM 874 C CA . HIS A 1 113 ? 10.582 -3.892 -5.642 1.00 95.38 113 HIS A CA 1
ATOM 875 C C . HIS A 1 113 ? 9.542 -3.262 -6.573 1.00 95.38 113 HIS A C 1
ATOM 877 O O . HIS A 1 113 ? 9.386 -3.740 -7.688 1.00 95.38 113 HIS A O 1
ATOM 883 N N . ASP A 1 114 ? 8.864 -2.185 -6.174 1.00 97.06 114 ASP A N 1
ATOM 884 C CA . ASP A 1 114 ? 7.727 -1.620 -6.909 1.00 97.06 114 ASP A CA 1
ATOM 885 C C . ASP A 1 114 ? 8.163 -0.544 -7.916 1.00 97.06 114 ASP A C 1
ATOM 887 O O . ASP A 1 114 ? 7.724 0.602 -7.859 1.00 97.06 114 ASP A O 1
ATOM 891 N N . LEU A 1 115 ? 9.053 -0.929 -8.838 1.00 96.62 115 LEU A N 1
ATOM 892 C CA . LEU A 1 115 ? 9.745 -0.032 -9.774 1.00 96.62 115 LEU A CA 1
ATOM 893 C C . LEU A 1 115 ? 8.820 0.916 -10.545 1.00 96.62 115 LEU A C 1
ATOM 895 O O . LEU A 1 115 ? 9.115 2.102 -10.632 1.00 96.62 115 LEU A O 1
ATOM 899 N N . CYS A 1 116 ? 7.691 0.432 -11.072 1.00 97.12 116 CYS A N 1
ATOM 900 C CA . CYS A 1 116 ? 6.781 1.267 -11.858 1.00 97.12 116 CYS A CA 1
ATOM 901 C C . CYS A 1 116 ? 6.108 2.389 -11.053 1.00 97.12 116 CYS A C 1
ATOM 903 O O . CYS A 1 116 ? 5.540 3.300 -11.650 1.00 97.12 116 CYS A O 1
ATOM 905 N N . LEU A 1 117 ? 6.133 2.320 -9.718 1.00 97.62 117 LEU A N 1
ATOM 906 C CA . LEU A 1 117 ? 5.545 3.339 -8.849 1.00 97.62 117 LEU A CA 1
ATOM 907 C C . LEU A 1 117 ? 6.524 4.468 -8.514 1.00 97.62 117 LEU A C 1
ATOM 909 O O . LEU A 1 117 ? 6.092 5.498 -8.006 1.00 97.62 117 LEU A O 1
ATOM 913 N N . ASP A 1 118 ? 7.817 4.293 -8.788 1.00 96.19 118 ASP A N 1
ATOM 914 C CA . ASP A 1 118 ? 8.829 5.311 -8.532 1.00 96.19 118 ASP A CA 1
ATOM 915 C C . ASP A 1 118 ? 8.956 6.249 -9.732 1.00 96.19 118 ASP A C 1
ATOM 917 O O . ASP A 1 118 ? 9.443 5.879 -10.801 1.00 96.19 118 ASP A O 1
ATOM 921 N N . LYS A 1 119 ? 8.503 7.489 -9.539 1.00 93.69 119 LYS A N 1
ATOM 922 C CA . LYS A 1 119 ? 8.516 8.543 -10.560 1.00 93.69 119 LYS A CA 1
ATOM 923 C C . LYS A 1 119 ? 9.920 8.912 -11.046 1.00 93.69 119 LYS A C 1
ATOM 925 O O . LYS A 1 119 ? 10.047 9.504 -12.115 1.00 93.69 119 LYS A O 1
ATOM 930 N N . ASP A 1 120 ? 10.956 8.596 -10.268 1.00 91.81 120 ASP A N 1
ATOM 931 C CA . ASP A 1 120 ? 12.340 8.908 -10.615 1.00 91.81 120 ASP A CA 1
ATOM 932 C C . ASP A 1 120 ? 12.967 7.806 -11.497 1.00 91.81 120 ASP A C 1
ATOM 934 O O . ASP A 1 120 ? 14.112 7.943 -11.947 1.00 91.81 120 ASP A O 1
ATOM 938 N N . LEU A 1 121 ? 12.224 6.721 -11.776 1.00 91.25 121 LEU A N 1
ATOM 939 C CA . LEU A 1 121 ? 12.644 5.621 -12.642 1.00 91.25 121 LEU A CA 1
ATOM 940 C C . LEU A 1 121 ? 12.036 5.727 -14.046 1.00 91.25 121 LEU A C 1
ATOM 942 O O . LEU A 1 121 ? 10.815 5.678 -14.196 1.00 91.25 121 LEU A O 1
ATOM 946 N N . PRO A 1 122 ? 12.864 5.808 -15.103 1.00 93.38 122 PRO A N 1
ATOM 947 C CA . PRO A 1 122 ? 12.367 5.756 -16.472 1.00 93.38 122 PRO A CA 1
ATOM 948 C C . PRO A 1 122 ? 12.027 4.321 -16.888 1.00 93.38 122 PRO A C 1
ATOM 950 O O . PRO A 1 122 ? 12.619 3.362 -16.396 1.00 93.38 122 PRO A O 1
ATOM 953 N N . ALA A 1 123 ? 11.177 4.162 -17.902 1.00 92.81 123 ALA A N 1
ATOM 954 C CA . ALA A 1 123 ? 10.822 2.854 -18.459 1.00 92.81 123 ALA A CA 1
ATOM 955 C C . ALA A 1 123 ? 12.024 2.029 -18.957 1.00 92.81 123 ALA A C 1
ATOM 957 O O . ALA A 1 123 ? 11.967 0.803 -18.973 1.00 92.81 123 ALA A O 1
ATOM 958 N N . SER A 1 124 ? 13.156 2.671 -19.266 1.00 91.75 124 SER A N 1
ATOM 959 C CA . SER A 1 124 ? 14.388 1.982 -19.666 1.00 91.75 124 SER A CA 1
ATOM 960 C C . SER A 1 124 ? 14.984 1.070 -18.586 1.00 91.75 124 SER A C 1
ATOM 962 O O . SER A 1 124 ? 15.877 0.293 -18.902 1.00 91.75 124 SER A O 1
ATOM 964 N N . VAL A 1 125 ? 14.528 1.144 -17.326 1.00 91.69 125 VAL A N 1
ATOM 965 C CA . VAL A 1 125 ? 14.925 0.175 -16.284 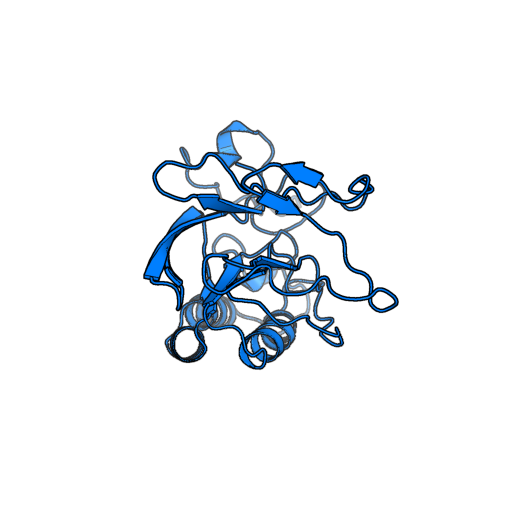1.00 91.69 125 VAL A CA 1
ATOM 966 C C . VAL A 1 125 ? 14.334 -1.222 -16.517 1.00 91.69 125 VAL A C 1
ATOM 968 O O . VAL A 1 125 ? 14.841 -2.196 -15.966 1.00 91.69 125 VAL A O 1
ATOM 971 N N . PHE A 1 126 ? 13.287 -1.334 -17.339 1.00 90.06 126 PHE A N 1
ATOM 972 C CA . PHE A 1 126 ? 12.645 -2.595 -17.709 1.00 90.06 126 PHE A CA 1
ATOM 973 C C . PHE A 1 126 ? 13.214 -3.120 -19.032 1.00 90.06 126 PHE A C 1
ATOM 975 O O . PHE A 1 126 ? 12.529 -3.166 -20.054 1.00 90.06 126 PHE A O 1
ATOM 982 N N . GLU A 1 127 ? 14.498 -3.485 -19.034 1.00 82.38 127 GLU A N 1
ATOM 983 C CA . GLU A 1 127 ? 15.186 -3.952 -20.242 1.00 82.38 127 GLU A CA 1
ATOM 984 C C . GLU A 1 127 ? 14.443 -5.114 -20.924 1.00 82.38 127 GLU A C 1
ATOM 986 O O . GLU A 1 127 ? 14.145 -6.140 -20.311 1.00 82.38 127 GLU A O 1
ATOM 991 N N . GLY A 1 128 ? 14.159 -4.956 -22.220 1.00 80.44 128 GLY A N 1
ATOM 992 C CA . GLY A 1 128 ? 13.478 -5.973 -23.026 1.00 80.44 128 GLY A CA 1
ATOM 993 C C . GLY A 1 128 ? 11.960 -6.047 -22.835 1.00 80.44 128 GLY A C 1
ATOM 994 O O . GLY A 1 128 ? 11.327 -6.895 -23.464 1.00 80.44 128 GLY A O 1
ATOM 995 N N . ALA A 1 129 ? 11.370 -5.176 -22.013 1.00 84.44 129 ALA A N 1
ATOM 996 C CA . ALA A 1 129 ? 9.925 -5.023 -21.912 1.00 84.44 129 ALA A CA 1
ATOM 997 C C . ALA A 1 129 ? 9.412 -3.958 -22.891 1.00 84.44 129 ALA A C 1
ATOM 999 O O . ALA A 1 129 ? 10.050 -2.927 -23.098 1.00 84.44 129 ALA A O 1
ATOM 1000 N N . ASP A 1 130 ? 8.233 -4.196 -23.461 1.00 87.75 130 ASP A N 1
ATOM 1001 C CA . ASP A 1 130 ? 7.492 -3.198 -24.236 1.00 87.75 130 ASP A CA 1
ATOM 1002 C C . ASP A 1 130 ? 6.736 -2.274 -23.265 1.00 87.75 130 ASP A C 1
ATOM 1004 O O . ASP A 1 130 ? 5.543 -2.440 -23.014 1.00 87.75 130 ASP A O 1
ATOM 1008 N N . LEU A 1 131 ? 7.485 -1.391 -22.595 1.00 91.75 131 LEU A N 1
ATOM 1009 C CA . LEU A 1 131 ? 6.980 -0.415 -21.630 1.00 91.75 131 LEU A CA 1
ATOM 1010 C C . LEU A 1 131 ? 7.514 0.977 -21.966 1.00 91.75 131 LEU A C 1
ATOM 1012 O O . LEU A 1 131 ? 8.711 1.161 -22.188 1.00 91.75 131 LEU A O 1
ATOM 1016 N N . ASP A 1 132 ? 6.627 1.966 -21.936 1.00 93.81 132 ASP A N 1
ATOM 1017 C CA . ASP A 1 132 ? 6.956 3.379 -22.080 1.00 93.81 132 ASP A CA 1
ATOM 1018 C C . ASP A 1 132 ? 6.685 4.157 -20.782 1.00 93.81 132 ASP A C 1
ATOM 1020 O O . ASP A 1 132 ? 6.106 3.650 -19.816 1.00 93.81 132 ASP A O 1
ATOM 1024 N N . ASN A 1 133 ? 7.151 5.407 -20.734 1.00 94.44 133 ASN A N 1
ATOM 1025 C CA . ASN A 1 133 ? 6.955 6.258 -19.558 1.00 94.44 133 ASN A CA 1
ATOM 1026 C C . ASN A 1 133 ? 5.475 6.594 -19.331 1.00 94.44 133 ASN A C 1
ATOM 1028 O O . ASN A 1 133 ? 5.074 6.752 -18.181 1.00 94.44 133 ASN A O 1
ATOM 1032 N N . ASP A 1 134 ? 4.666 6.658 -20.390 1.00 96.38 134 ASP A N 1
ATOM 1033 C CA . ASP A 1 134 ? 3.230 6.929 -20.287 1.00 96.38 134 ASP A CA 1
ATOM 1034 C C . ASP A 1 134 ? 2.518 5.800 -19.529 1.00 96.38 134 ASP A C 1
ATOM 1036 O O . ASP A 1 134 ? 1.676 6.056 -18.670 1.00 96.38 134 ASP A O 1
ATOM 1040 N N . THR A 1 135 ? 2.927 4.549 -19.752 1.00 95.69 135 THR A N 1
ATOM 1041 C CA . THR A 1 135 ? 2.444 3.389 -18.996 1.00 95.69 135 THR A CA 1
ATOM 1042 C C . THR A 1 135 ? 2.821 3.476 -17.515 1.00 95.69 135 THR A C 1
ATOM 1044 O O . THR A 1 135 ? 2.011 3.132 -16.650 1.00 95.69 135 THR A O 1
ATOM 1047 N N . LEU A 1 136 ? 4.030 3.950 -17.191 1.00 97.00 136 LEU A N 1
ATOM 1048 C CA . LEU A 1 136 ? 4.447 4.137 -15.795 1.00 97.00 136 LEU A CA 1
ATOM 1049 C C . LEU A 1 136 ? 3.648 5.252 -15.114 1.00 97.00 136 LEU A C 1
ATOM 1051 O O . LEU A 1 136 ? 3.160 5.058 -14.001 1.00 97.00 136 LEU A O 1
ATOM 1055 N N . ILE A 1 137 ? 3.453 6.380 -15.802 1.00 97.62 137 ILE A N 1
ATOM 1056 C CA . ILE A 1 137 ? 2.625 7.493 -15.323 1.00 97.62 137 ILE A CA 1
ATOM 1057 C C . ILE A 1 137 ? 1.196 7.006 -15.070 1.00 97.62 137 ILE A C 1
ATOM 1059 O O . ILE A 1 137 ? 0.662 7.219 -13.983 1.00 97.62 137 ILE A O 1
ATOM 1063 N N . ALA A 1 138 ? 0.606 6.264 -16.009 1.00 97.69 138 ALA A N 1
ATOM 1064 C CA . ALA A 1 138 ? -0.730 5.701 -15.845 1.00 97.69 138 ALA A CA 1
ATOM 1065 C C . ALA A 1 138 ? -0.826 4.775 -14.619 1.00 97.69 138 ALA A C 1
ATOM 1067 O O . ALA A 1 138 ? -1.826 4.799 -13.904 1.00 97.69 138 ALA A O 1
ATOM 1068 N N . MET A 1 139 ? 0.215 3.988 -14.324 1.00 97.88 139 MET A N 1
ATOM 1069 C CA . MET A 1 139 ? 0.259 3.137 -13.130 1.00 97.88 139 MET A CA 1
ATOM 1070 C C . MET A 1 139 ? 0.353 3.957 -11.828 1.00 97.88 139 MET A C 1
ATOM 1072 O O . MET A 1 139 ? -0.327 3.649 -10.844 1.00 97.88 139 MET A O 1
ATOM 1076 N N . GLN A 1 140 ? 1.158 5.022 -11.821 1.00 97.88 140 GLN A N 1
ATOM 1077 C CA . GLN A 1 140 ? 1.303 5.951 -10.690 1.00 97.88 140 GLN A CA 1
ATOM 1078 C C . GLN A 1 140 ? 0.013 6.740 -10.423 1.00 97.88 140 GLN A C 1
ATOM 1080 O O . GLN A 1 140 ? -0.354 6.980 -9.271 1.00 97.88 140 GLN A O 1
ATOM 1085 N N . GLU A 1 141 ? -0.713 7.108 -11.477 1.00 98.06 141 GLU A N 1
ATOM 1086 C CA . GLU A 1 141 ? -2.039 7.714 -11.375 1.00 98.06 141 GLU A CA 1
ATOM 1087 C C . GLU A 1 141 ? -3.076 6.697 -10.892 1.00 98.06 141 GLU A C 1
ATOM 1089 O O . GLU A 1 141 ? -3.861 6.996 -9.990 1.00 98.06 141 GLU A O 1
ATOM 1094 N N . HIS A 1 142 ? -3.051 5.473 -11.429 1.00 98.25 142 HIS A N 1
ATOM 1095 C CA . HIS A 1 142 ? -3.997 4.416 -11.082 1.00 98.25 142 HIS A CA 1
ATOM 1096 C C . HIS A 1 142 ? -3.957 4.067 -9.591 1.00 98.25 142 HIS A C 1
ATOM 1098 O O . HIS A 1 142 ? -5.007 4.020 -8.953 1.00 98.25 142 HIS A O 1
ATOM 1104 N N . VAL A 1 143 ? -2.767 3.892 -8.997 1.00 98.06 143 VAL A N 1
ATOM 1105 C CA . VAL A 1 143 ? -2.639 3.536 -7.567 1.00 98.06 143 VAL A CA 1
ATOM 1106 C C . VAL A 1 143 ? -3.193 4.624 -6.625 1.00 98.06 143 VAL A C 1
ATOM 1108 O O . VAL A 1 143 ? -3.487 4.357 -5.459 1.00 98.06 143 VAL A O 1
ATOM 1111 N N . ARG A 1 144 ? -3.386 5.846 -7.140 1.00 97.56 144 ARG A N 1
ATOM 1112 C CA . ARG A 1 144 ? -3.989 7.002 -6.449 1.00 97.56 144 ARG A CA 1
ATOM 1113 C C . ARG A 1 144 ? -5.406 7.331 -6.947 1.00 97.56 144 ARG A C 1
ATOM 1115 O O . ARG A 1 144 ? -6.030 8.281 -6.460 1.00 97.56 144 ARG A O 1
ATOM 1122 N N . GLY A 1 145 ? -5.895 6.579 -7.929 1.00 97.62 145 GLY A N 1
ATOM 1123 C CA . GLY A 1 145 ? -7.093 6.868 -8.703 1.00 97.62 145 GLY A CA 1
ATOM 1124 C C . GLY A 1 145 ? -8.397 6.625 -7.949 1.00 97.62 145 GLY A C 1
ATOM 1125 O O . GLY A 1 145 ? -8.431 6.094 -6.839 1.00 97.62 145 GLY A O 1
ATOM 1126 N N . GLU A 1 146 ? -9.503 7.019 -8.577 1.00 97.06 146 GLU A N 1
ATOM 1127 C CA . GLU A 1 146 ? -10.838 6.935 -7.975 1.00 97.06 146 GLU A CA 1
ATOM 1128 C C . GLU A 1 146 ? -11.264 5.495 -7.671 1.00 97.06 146 GLU A C 1
ATOM 1130 O O . GLU A 1 146 ? -11.870 5.236 -6.636 1.00 97.06 146 GLU A O 1
ATOM 1135 N N . GLU A 1 147 ? -10.878 4.539 -8.518 1.00 97.38 147 GLU A N 1
ATOM 1136 C CA . GLU A 1 147 ? -11.138 3.116 -8.285 1.00 97.38 147 GLU A CA 1
ATOM 1137 C C . GLU A 1 147 ? -10.558 2.641 -6.944 1.00 97.38 147 GLU A C 1
ATOM 1139 O O . GLU A 1 147 ? -11.236 1.960 -6.171 1.00 97.38 147 GLU A O 1
ATOM 1144 N N . MET A 1 148 ? -9.327 3.057 -6.631 1.00 98.38 148 MET A N 1
ATOM 1145 C CA . MET A 1 148 ? -8.665 2.713 -5.373 1.00 98.38 148 MET A CA 1
ATOM 1146 C C . MET A 1 148 ? -9.402 3.326 -4.182 1.00 98.38 148 MET A C 1
ATOM 1148 O O . MET A 1 148 ? -9.640 2.640 -3.187 1.00 98.38 148 MET A O 1
ATOM 1152 N N . LYS A 1 149 ? -9.851 4.580 -4.303 1.00 96.50 149 LYS A N 1
ATOM 1153 C CA . LYS A 1 149 ? -10.617 5.266 -3.252 1.00 96.50 149 LYS A CA 1
ATOM 1154 C C . LYS A 1 149 ? -11.975 4.617 -3.002 1.00 96.50 149 LYS A C 1
ATOM 1156 O O . LYS A 1 149 ? -12.331 4.425 -1.844 1.00 96.50 149 LYS A O 1
ATOM 1161 N N . ILE A 1 150 ? -12.702 4.234 -4.055 1.00 97.56 150 ILE A N 1
ATOM 1162 C CA . ILE A 1 150 ? -13.984 3.516 -3.945 1.00 97.56 150 ILE A CA 1
ATOM 1163 C C . ILE A 1 150 ? -13.797 2.189 -3.193 1.00 97.56 150 ILE A C 1
ATOM 1165 O O . ILE A 1 150 ? -14.651 1.801 -2.398 1.00 97.56 150 ILE A O 1
ATOM 1169 N N . ALA A 1 151 ? -12.659 1.520 -3.386 1.00 98.00 151 ALA A N 1
ATOM 1170 C CA . ALA A 1 151 ? -12.300 0.297 -2.669 1.00 98.00 151 ALA A CA 1
ATOM 1171 C C . ALA A 1 151 ? -11.714 0.530 -1.255 1.00 98.00 151 ALA A C 1
ATOM 1173 O O . ALA A 1 151 ? -11.277 -0.434 -0.611 1.00 98.00 151 ALA A O 1
ATOM 1174 N N . ASN A 1 152 ? -11.705 1.780 -0.767 1.00 98.12 152 ASN A N 1
ATOM 1175 C CA . ASN A 1 152 ? -11.081 2.237 0.482 1.00 98.12 152 ASN A CA 1
ATOM 1176 C C . ASN A 1 152 ? -9.576 1.934 0.577 1.00 98.12 152 ASN A C 1
ATOM 1178 O O . ASN A 1 152 ? -9.062 1.635 1.658 1.00 98.12 152 ASN A O 1
ATOM 1182 N N . VAL A 1 153 ? -8.872 1.978 -0.556 1.00 98.56 153 VAL A N 1
ATOM 1183 C CA . VAL A 1 153 ? -7.419 1.810 -0.645 1.00 98.56 153 VAL A CA 1
ATOM 1184 C C . VAL A 1 153 ? -6.739 3.166 -0.801 1.00 98.56 153 VAL A C 1
ATOM 1186 O O . VAL A 1 153 ? -7.019 3.924 -1.727 1.00 98.56 153 VAL A O 1
ATOM 1189 N N . HIS A 1 154 ? -5.804 3.450 0.100 1.00 98.25 154 HIS A N 1
ATOM 1190 C CA . HIS A 1 154 ? -5.071 4.706 0.171 1.00 98.25 154 HIS A CA 1
ATOM 1191 C C . HIS A 1 154 ? -3.570 4.441 0.050 1.00 98.25 154 HIS A C 1
ATOM 1193 O O . HIS A 1 154 ? -2.951 3.895 0.966 1.00 98.25 154 HIS A O 1
ATOM 1199 N N . TYR A 1 155 ? -2.991 4.821 -1.088 1.00 98.38 155 TYR A N 1
ATOM 1200 C CA . TYR A 1 155 ? -1.549 4.781 -1.313 1.00 98.38 155 TYR A CA 1
ATOM 1201 C C . TYR A 1 155 ? -0.875 6.021 -0.727 1.00 98.38 155 TYR A C 1
ATOM 1203 O O . TYR A 1 155 ? -1.317 7.136 -1.005 1.00 98.38 155 TYR A O 1
ATOM 1211 N N . LEU A 1 156 ? 0.180 5.822 0.070 1.00 96.69 156 LEU A N 1
ATOM 1212 C CA . LEU A 1 156 ? 0.948 6.901 0.694 1.00 96.69 156 LEU A CA 1
ATOM 1213 C C . LEU A 1 156 ? 2.405 6.905 0.223 1.00 96.69 156 LEU A C 1
ATOM 1215 O O . LEU A 1 156 ? 3.092 5.884 0.258 1.00 96.69 156 LEU A O 1
ATOM 1219 N N . GLU A 1 157 ? 2.912 8.086 -0.110 1.00 94.44 157 GLU A N 1
ATOM 1220 C CA . GLU A 1 157 ? 4.308 8.306 -0.492 1.00 94.44 157 GLU A CA 1
ATOM 1221 C C . GLU A 1 157 ? 4.839 9.577 0.177 1.00 94.44 157 GLU A C 1
ATOM 1223 O O . GLU A 1 157 ? 4.637 10.686 -0.307 1.00 94.44 157 GLU A O 1
ATOM 1228 N N . TYR A 1 158 ? 5.495 9.419 1.330 1.00 91.56 158 TYR A N 1
ATOM 1229 C CA . TYR A 1 158 ? 5.990 10.537 2.149 1.00 91.56 158 TYR A CA 1
ATOM 1230 C C . TYR A 1 158 ? 4.891 11.494 2.624 1.00 91.56 158 TYR A C 1
ATOM 1232 O O . TYR A 1 158 ? 5.133 12.682 2.836 1.00 91.56 158 TYR A O 1
ATOM 1240 N N . GLU A 1 159 ? 3.688 10.971 2.844 1.00 91.31 159 GLU A N 1
ATOM 1241 C CA . GLU A 1 159 ? 2.519 11.779 3.167 1.00 91.31 159 GLU A CA 1
ATOM 1242 C C . GLU A 1 159 ? 1.702 11.204 4.335 1.00 91.31 159 GLU A C 1
ATOM 1244 O O . GLU A 1 159 ? 1.715 9.989 4.591 1.00 91.31 159 GLU A O 1
ATOM 1249 N N . PRO A 1 160 ? 1.006 12.075 5.090 1.00 93.31 160 PRO A N 1
ATOM 1250 C CA . PRO A 1 160 ? 0.057 11.652 6.101 1.00 93.31 160 PRO A CA 1
ATOM 1251 C C . PRO A 1 160 ? -1.322 11.334 5.507 1.00 93.31 160 PRO A C 1
ATOM 1253 O O . PRO A 1 160 ? -1.752 11.945 4.535 1.00 93.31 160 PRO A O 1
ATOM 1256 N N . PHE A 1 161 ? -2.070 10.471 6.188 1.00 93.88 161 PHE A N 1
ATOM 1257 C CA . PHE A 1 161 ? -3.479 10.200 5.918 1.00 93.88 161 PHE A CA 1
ATOM 1258 C C . PHE A 1 161 ? -4.257 10.088 7.227 1.00 93.88 161 PHE A C 1
ATOM 1260 O O . PHE A 1 161 ? -3.836 9.397 8.154 1.00 93.88 161 PHE A O 1
ATOM 1267 N N . GLU A 1 162 ? -5.381 10.791 7.323 1.00 95.56 162 GLU A N 1
ATOM 1268 C CA . GLU A 1 162 ? -6.246 10.779 8.503 1.00 95.56 162 GLU A CA 1
ATOM 1269 C C . GLU A 1 162 ? -7.525 10.007 8.193 1.00 95.56 162 GLU A C 1
ATOM 1271 O O . GLU A 1 162 ? -8.147 10.215 7.155 1.00 95.56 162 GLU A O 1
ATOM 1276 N N . PHE A 1 163 ? -7.920 9.116 9.100 1.00 94.88 163 PHE A N 1
ATOM 1277 C CA . PHE A 1 163 ? -9.105 8.279 8.933 1.00 94.88 163 PHE A CA 1
ATOM 1278 C C . PHE A 1 163 ? -9.814 8.056 10.267 1.00 94.88 163 PHE A C 1
ATOM 1280 O O . PHE A 1 163 ? -9.247 8.263 11.343 1.00 94.88 163 PHE A O 1
ATOM 1287 N N . THR A 1 164 ? -11.081 7.655 10.200 1.00 94.25 164 THR A N 1
ATOM 1288 C CA . THR A 1 164 ? -11.901 7.354 11.379 1.00 94.25 164 THR A CA 1
ATOM 1289 C C . THR A 1 164 ? -12.422 5.931 11.272 1.00 94.25 164 THR A C 1
ATOM 1291 O O . THR A 1 164 ? -13.010 5.574 10.256 1.00 94.25 164 THR A O 1
ATOM 1294 N N . THR A 1 165 ? -12.200 5.114 12.299 1.00 91.88 165 THR A N 1
ATOM 1295 C CA . THR A 1 165 ? -12.727 3.742 12.342 1.00 91.88 165 THR A CA 1
ATOM 1296 C C . THR A 1 165 ? -14.227 3.740 12.627 1.00 91.88 165 THR A C 1
ATOM 1298 O O . THR A 1 165 ? -14.783 4.732 13.100 1.00 91.88 165 THR A O 1
ATOM 1301 N N . SER A 1 166 ? -14.888 2.602 12.415 1.00 88.31 166 SER A N 1
ATOM 1302 C CA . SER A 1 166 ? -16.310 2.393 12.744 1.00 88.31 166 SER A CA 1
ATOM 1303 C C . SER A 1 166 ? -16.652 2.703 14.210 1.00 88.31 166 SER A C 1
ATOM 1305 O O . SER A 1 166 ? -17.759 3.143 14.507 1.00 88.31 166 SER A O 1
ATOM 1307 N N . SER 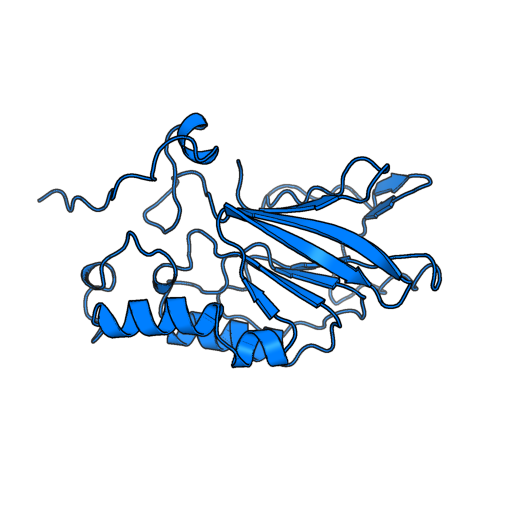A 1 167 ? -15.686 2.552 15.120 1.00 86.75 167 SER A N 1
ATOM 1308 C CA . SER A 1 167 ? -15.792 2.936 16.535 1.00 86.75 167 SER A CA 1
ATOM 1309 C C . SER A 1 167 ? -15.691 4.445 16.808 1.00 86.75 167 SER A C 1
ATOM 1311 O O . SER A 1 167 ? -15.735 4.869 17.958 1.00 86.75 167 SER A O 1
ATOM 1313 N N . GLY A 1 168 ? -15.520 5.279 15.778 1.00 89.19 168 GLY A N 1
ATOM 1314 C CA . GLY A 1 168 ? -15.381 6.733 15.902 1.00 89.19 168 GLY A CA 1
ATOM 1315 C C . GLY A 1 168 ? -13.974 7.213 16.280 1.00 89.19 168 GLY A C 1
ATOM 1316 O O . GLY A 1 168 ? -13.764 8.416 16.458 1.00 89.19 168 GLY A O 1
ATOM 1317 N N . ARG A 1 169 ? -12.985 6.312 16.389 1.00 88.19 169 ARG A N 1
ATOM 1318 C CA . ARG A 1 169 ? -11.598 6.683 16.715 1.00 88.19 169 ARG A CA 1
ATOM 1319 C C . ARG A 1 169 ? -10.913 7.298 15.507 1.00 88.19 169 ARG A C 1
ATOM 1321 O O . ARG A 1 169 ? -10.864 6.693 14.440 1.00 88.19 169 ARG A O 1
ATOM 1328 N N . LYS A 1 170 ? -10.344 8.486 15.706 1.00 91.81 170 LYS A N 1
ATOM 1329 C CA . LYS A 1 170 ? -9.577 9.209 14.688 1.00 91.81 170 LYS A CA 1
ATOM 1330 C C . LYS A 1 170 ? -8.108 8.820 14.756 1.00 91.81 170 LYS A C 1
ATOM 1332 O O . LYS A 1 170 ? -7.467 9.001 15.790 1.00 91.81 170 LYS A O 1
ATOM 1337 N N . TRP A 1 171 ? -7.584 8.346 13.639 1.00 91.75 171 TRP A N 1
ATOM 1338 C CA . TRP A 1 171 ? -6.202 7.929 13.471 1.00 91.75 171 TRP A CA 1
ATOM 1339 C C . TRP A 1 171 ? -5.498 8.802 12.442 1.00 91.75 171 TRP A C 1
ATOM 1341 O O . TRP A 1 171 ? -6.108 9.288 11.491 1.00 91.75 171 TRP A O 1
ATOM 1351 N N . LYS A 1 172 ? -4.186 8.948 12.619 1.00 90.06 172 LYS A N 1
ATOM 1352 C CA . LYS A 1 172 ? -3.289 9.510 11.612 1.00 90.06 172 LYS A CA 1
ATOM 1353 C C . LYS A 1 172 ? -2.238 8.476 11.244 1.00 90.06 172 LYS A C 1
ATOM 1355 O O . LYS A 1 172 ? -1.492 8.026 12.115 1.00 90.06 172 LYS A O 1
ATOM 1360 N N . ALA A 1 173 ? -2.190 8.112 9.973 1.00 89.56 173 ALA A N 1
ATOM 1361 C 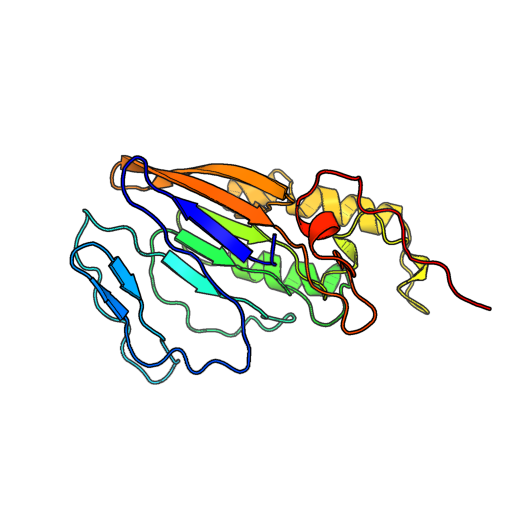CA . ALA A 1 173 ? -1.139 7.315 9.370 1.00 89.56 173 ALA A CA 1
ATOM 1362 C C . ALA A 1 173 ? -0.125 8.227 8.670 1.00 89.56 173 ALA A C 1
ATOM 1364 O O . ALA A 1 173 ? -0.477 9.292 8.174 1.00 89.56 173 ALA A O 1
ATOM 1365 N N . PHE A 1 174 ? 1.133 7.809 8.620 1.00 89.31 174 PHE A N 1
ATOM 1366 C CA . PHE A 1 174 ? 2.149 8.369 7.736 1.00 89.31 174 PHE A CA 1
ATOM 1367 C C . PHE A 1 174 ? 2.833 7.211 7.019 1.00 89.31 174 PHE A C 1
ATOM 1369 O O . PHE A 1 174 ? 3.286 6.275 7.687 1.00 89.31 174 PHE A O 1
ATOM 1376 N N . GLY A 1 175 ? 2.900 7.270 5.691 1.00 88.44 175 GLY A N 1
ATOM 1377 C CA . GLY A 1 175 ? 3.521 6.233 4.870 1.00 88.44 175 GLY A CA 1
ATOM 1378 C C . GLY A 1 175 ? 4.811 6.712 4.220 1.00 88.44 175 GLY A C 1
ATOM 1379 O O . GLY A 1 175 ? 4.884 7.825 3.705 1.00 88.44 175 GLY A O 1
ATOM 1380 N N . SER A 1 176 ? 5.843 5.872 4.242 1.00 90.94 176 SER A N 1
ATOM 1381 C CA . SER A 1 176 ? 7.106 6.140 3.554 1.00 90.94 176 SER A CA 1
ATOM 1382 C C . SER A 1 176 ? 7.599 4.884 2.840 1.00 90.94 176 SER A C 1
ATOM 1384 O O . SER A 1 176 ? 7.787 3.873 3.519 1.00 90.94 176 SER A O 1
ATOM 1386 N N . PRO A 1 177 ? 7.862 4.936 1.521 1.00 92.56 177 PRO A N 1
ATOM 1387 C CA . PRO A 1 177 ? 8.456 3.817 0.786 1.00 92.56 177 PRO A CA 1
ATOM 1388 C C . PRO A 1 177 ? 9.995 3.775 0.879 1.00 92.56 177 PRO A C 1
ATOM 1390 O O . PRO A 1 177 ? 10.618 2.832 0.389 1.00 92.56 177 PRO A O 1
ATOM 1393 N N . ALA A 1 178 ? 10.623 4.774 1.521 1.00 87.88 178 ALA A N 1
ATOM 1394 C CA . ALA A 1 178 ? 12.078 4.935 1.567 1.00 87.88 178 ALA A CA 1
ATOM 1395 C C . ALA A 1 178 ? 12.798 3.685 2.082 1.00 87.88 178 ALA A C 1
ATOM 1397 O O . ALA A 1 178 ? 12.708 3.333 3.259 1.00 87.88 178 ALA A O 1
ATOM 1398 N N . SER A 1 179 ? 13.592 3.062 1.222 1.00 83.75 179 SER A N 1
ATOM 1399 C CA . SER A 1 179 ? 14.294 1.815 1.512 1.00 83.75 179 SER A CA 1
ATOM 1400 C C . SER A 1 179 ? 15.812 2.013 1.452 1.00 83.75 179 SER A C 1
ATOM 1402 O O . SER A 1 179 ? 16.305 2.725 0.586 1.00 83.75 179 SER A O 1
ATOM 1404 N N . PRO A 1 180 ? 16.612 1.421 2.349 1.00 83.62 180 PRO A N 1
ATOM 1405 C CA . PRO A 1 180 ? 18.065 1.489 2.224 1.00 83.62 180 PRO A CA 1
ATOM 1406 C C . PRO A 1 180 ? 18.544 0.766 0.955 1.00 83.62 180 PRO A C 1
ATOM 1408 O O . PRO A 1 180 ? 18.040 -0.304 0.601 1.00 83.62 180 PRO A O 1
ATOM 1411 N N . LYS A 1 181 ? 19.542 1.333 0.272 1.00 83.88 181 LYS A N 1
ATOM 1412 C CA . LYS A 1 181 ? 20.125 0.741 -0.935 1.00 83.88 181 LYS A CA 1
ATOM 1413 C C . LYS A 1 181 ? 20.939 -0.511 -0.600 1.00 83.88 181 LYS A C 1
ATOM 1415 O O . LYS A 1 181 ? 22.001 -0.434 0.017 1.00 83.88 181 LYS A O 1
ATOM 1420 N N . HIS A 1 182 ? 20.460 -1.660 -1.070 1.00 76.88 182 HIS A N 1
ATOM 1421 C CA . HIS A 1 182 ? 21.148 -2.956 -0.953 1.00 76.88 182 HIS A CA 1
ATOM 1422 C C . HIS A 1 182 ? 21.374 -3.655 -2.305 1.00 76.88 182 HIS A C 1
ATOM 1424 O O . HIS A 1 182 ? 22.269 -4.485 -2.427 1.00 76.88 182 HIS A O 1
ATOM 1430 N N . ALA A 1 183 ? 20.593 -3.287 -3.318 1.00 82.38 183 ALA A N 1
ATOM 1431 C CA . ALA A 1 183 ? 20.676 -3.711 -4.717 1.00 82.38 183 ALA A CA 1
ATOM 1432 C C . ALA A 1 183 ? 20.040 -2.609 -5.583 1.00 82.38 183 ALA A C 1
ATOM 1434 O O . ALA A 1 183 ? 19.637 -1.595 -5.025 1.00 82.38 183 ALA A O 1
ATOM 1435 N N . ALA A 1 184 ? 19.927 -2.770 -6.903 1.00 84.19 184 ALA A N 1
ATOM 1436 C CA . ALA A 1 184 ? 19.088 -1.871 -7.701 1.00 84.19 184 ALA A CA 1
ATOM 1437 C C . ALA A 1 184 ? 17.612 -2.009 -7.281 1.00 84.19 184 ALA A C 1
ATOM 1439 O O . ALA A 1 184 ? 17.143 -3.122 -7.045 1.00 84.19 184 ALA A O 1
ATOM 1440 N N . GLY A 1 185 ? 16.902 -0.891 -7.152 1.00 89.56 185 GLY A N 1
ATOM 1441 C CA . GLY A 1 185 ? 15.509 -0.871 -6.721 1.00 89.56 185 GLY A CA 1
ATOM 1442 C C . GLY A 1 185 ? 14.943 0.544 -6.656 1.00 89.56 185 GLY A C 1
ATOM 1443 O O . GLY A 1 185 ? 15.675 1.520 -6.817 1.00 89.56 185 GLY A O 1
ATOM 1444 N N . ALA A 1 186 ? 13.644 0.626 -6.397 1.00 92.31 186 ALA A N 1
ATOM 1445 C CA . ALA A 1 186 ? 12.894 1.866 -6.243 1.00 92.31 186 ALA A CA 1
ATOM 1446 C C . ALA A 1 186 ? 13.010 2.469 -4.837 1.00 92.31 186 ALA A C 1
ATOM 1448 O O . ALA A 1 186 ? 13.304 1.768 -3.866 1.00 92.31 186 ALA A O 1
ATOM 1449 N N . PHE A 1 187 ? 12.745 3.769 -4.716 1.00 90.69 187 PHE A N 1
ATOM 1450 C CA . PHE A 1 187 ? 12.642 4.507 -3.454 1.00 90.69 187 PHE A CA 1
ATOM 1451 C C . PHE A 1 187 ? 13.865 4.343 -2.539 1.00 90.69 187 PHE A C 1
ATOM 1453 O O . PHE A 1 187 ? 13.748 4.364 -1.309 1.00 90.69 187 PHE A O 1
ATOM 1460 N N . GLN A 1 188 ? 15.051 4.145 -3.122 1.00 87.62 188 GLN A N 1
ATOM 1461 C CA . GLN A 1 188 ? 16.248 3.805 -2.365 1.00 87.62 188 GLN A CA 1
ATOM 1462 C C . GLN A 1 188 ? 17.081 5.013 -1.938 1.00 87.62 188 GLN A C 1
ATOM 1464 O O . GLN A 1 188 ? 17.356 5.901 -2.738 1.00 87.62 188 GLN A O 1
ATOM 1469 N N . TYR A 1 189 ? 17.579 4.983 -0.702 1.00 83.31 189 TYR A N 1
ATOM 1470 C CA . TYR A 1 189 ? 18.533 5.959 -0.172 1.00 83.31 189 TYR A CA 1
ATOM 1471 C C . TYR A 1 189 ? 19.862 5.303 0.225 1.00 83.31 189 TYR A C 1
ATOM 1473 O O . TYR A 1 189 ? 19.905 4.125 0.595 1.00 83.31 189 TYR A O 1
ATOM 1481 N N . VAL A 1 190 ? 20.955 6.066 0.159 1.00 78.75 190 VAL A N 1
ATOM 1482 C CA . VAL A 1 190 ? 22.292 5.630 0.598 1.00 78.75 190 VAL A CA 1
ATOM 1483 C C . VAL A 1 190 ? 22.572 6.161 1.999 1.00 78.75 190 VAL A C 1
ATOM 1485 O O . VAL A 1 190 ? 22.929 5.388 2.887 1.00 78.75 190 VAL A O 1
ATOM 1488 N N . GLU A 1 191 ? 22.327 7.452 2.213 1.00 75.69 191 GLU A N 1
ATOM 1489 C CA . GLU A 1 191 ? 22.539 8.117 3.498 1.00 75.69 191 GLU A CA 1
ATOM 1490 C C . GLU A 1 191 ? 21.212 8.288 4.248 1.00 75.69 191 GLU A C 1
ATOM 1492 O O . GLU A 1 191 ? 20.142 8.451 3.657 1.00 75.69 191 GLU A O 1
ATOM 1497 N N . ARG A 1 192 ? 21.240 8.226 5.583 1.00 65.50 192 ARG A N 1
ATOM 1498 C CA . ARG A 1 192 ? 20.005 8.230 6.395 1.00 65.50 192 ARG A CA 1
ATOM 1499 C C . ARG A 1 192 ? 19.252 9.558 6.337 1.00 65.50 192 ARG A C 1
ATOM 1501 O O . ARG A 1 192 ? 18.041 9.575 6.567 1.00 65.50 192 ARG A O 1
ATOM 1508 N N . GLU A 1 193 ? 19.964 10.638 6.065 1.00 67.38 193 GLU A N 1
ATOM 1509 C CA . GLU A 1 193 ? 19.470 12.005 5.955 1.00 67.38 193 GLU A CA 1
ATOM 1510 C C . GLU A 1 193 ? 18.528 12.142 4.747 1.00 67.38 193 GLU A C 1
ATOM 1512 O O . GLU A 1 193 ? 17.445 12.718 4.875 1.00 67.38 193 GLU A O 1
ATOM 1517 N N . GLU A 1 194 ? 18.853 11.487 3.626 1.00 60.38 194 GLU A N 1
ATOM 1518 C CA . GLU A 1 194 ? 18.026 11.439 2.405 1.00 60.38 194 GLU A CA 1
ATOM 1519 C C . GLU A 1 194 ? 16.648 10.832 2.687 1.00 60.38 194 GLU A C 1
ATOM 1521 O O . GLU A 1 194 ? 15.616 11.277 2.191 1.00 60.38 194 GLU A O 1
ATOM 1526 N N . ALA A 1 195 ? 16.607 9.857 3.592 1.00 56.91 195 ALA A N 1
ATOM 1527 C CA . ALA A 1 195 ? 15.389 9.162 3.951 1.00 56.91 195 ALA A CA 1
ATOM 1528 C C . ALA A 1 195 ? 14.380 10.050 4.713 1.00 56.91 195 ALA A C 1
ATOM 1530 O O . ALA A 1 195 ? 13.281 9.590 5.023 1.00 56.91 195 ALA A O 1
ATOM 1531 N N . THR A 1 196 ? 14.755 11.262 5.144 1.00 55.31 196 THR A N 1
ATOM 1532 C CA . THR A 1 196 ? 13.890 12.174 5.921 1.00 55.31 196 THR A CA 1
ATOM 1533 C C . THR A 1 196 ? 13.173 13.236 5.085 1.00 55.31 196 THR A C 1
ATOM 1535 O O . THR A 1 196 ? 12.362 13.970 5.645 1.00 55.31 196 THR A O 1
ATOM 1538 N N . GLY A 1 197 ? 13.384 13.258 3.762 1.00 51.53 197 GLY A N 1
ATOM 1539 C CA . GLY A 1 197 ? 12.613 14.094 2.836 1.00 51.53 197 GLY A CA 1
ATOM 1540 C C . GLY A 1 197 ? 12.935 15.591 2.890 1.00 51.53 197 GLY A C 1
ATOM 1541 O O . GLY A 1 197 ? 12.098 16.400 2.505 1.00 51.53 197 GLY A O 1
ATOM 1542 N N . THR A 1 198 ? 14.120 15.983 3.372 1.00 40.31 198 THR A N 1
ATOM 1543 C CA . THR A 1 198 ? 14.582 17.385 3.325 1.00 40.31 198 THR A CA 1
ATOM 1544 C C . THR A 1 198 ? 15.251 17.767 2.001 1.00 40.31 198 THR A C 1
ATOM 1546 O O . THR A 1 198 ? 15.476 18.946 1.763 1.00 40.31 198 THR A O 1
ATOM 1549 N N . GLU A 1 199 ? 15.532 16.795 1.134 1.00 37.81 199 GLU A N 1
ATOM 1550 C CA . GLU A 1 199 ? 16.059 16.972 -0.223 1.00 37.81 199 GLU A CA 1
ATOM 1551 C C . GLU A 1 199 ? 15.200 16.118 -1.175 1.00 37.81 199 GLU A C 1
ATOM 1553 O O . GLU A 1 199 ? 14.804 15.012 -0.784 1.00 37.81 199 GLU A O 1
ATOM 1558 N N . PRO A 1 200 ? 14.884 16.580 -2.401 1.00 39.38 200 PRO A N 1
ATOM 1559 C CA . PRO A 1 200 ? 14.309 15.699 -3.409 1.00 39.38 200 PRO A CA 1
ATOM 1560 C C . PRO A 1 200 ? 15.275 14.528 -3.613 1.00 39.38 200 PRO A C 1
ATOM 1562 O O . PRO A 1 200 ? 16.473 14.742 -3.804 1.00 39.38 200 PRO A O 1
ATOM 1565 N N . MET A 1 201 ? 14.771 13.294 -3.531 1.00 46.09 201 MET A N 1
ATOM 1566 C CA . MET A 1 201 ? 15.542 12.105 -3.893 1.00 46.09 201 MET A CA 1
ATOM 1567 C C . MET A 1 201 ? 16.033 12.319 -5.329 1.00 46.09 201 MET A C 1
ATOM 1569 O O . MET A 1 201 ? 15.251 12.314 -6.270 1.00 46.09 201 MET A O 1
ATOM 1573 N N . ALA A 1 202 ? 17.310 12.665 -5.493 1.00 36.59 202 ALA A N 1
ATOM 1574 C CA . ALA A 1 202 ? 17.858 12.976 -6.805 1.00 36.59 202 ALA A CA 1
ATOM 1575 C C . ALA A 1 202 ? 17.748 11.733 -7.711 1.00 36.59 202 ALA A C 1
ATOM 1577 O O . ALA A 1 202 ? 17.955 10.618 -7.219 1.00 36.59 202 ALA A O 1
ATOM 1578 N N . PRO A 1 203 ? 17.492 11.888 -9.022 1.00 34.19 203 PRO A N 1
ATOM 1579 C CA . PRO A 1 203 ? 17.380 10.758 -9.936 1.00 34.19 203 PRO A CA 1
ATOM 1580 C C . PRO A 1 203 ? 18.732 10.038 -10.001 1.00 34.19 203 PRO A C 1
ATOM 1582 O O . PRO A 1 203 ? 19.728 10.580 -10.483 1.00 34.19 203 PRO A O 1
ATOM 1585 N N . ARG A 1 204 ? 18.805 8.818 -9.456 1.00 45.00 204 ARG A N 1
ATOM 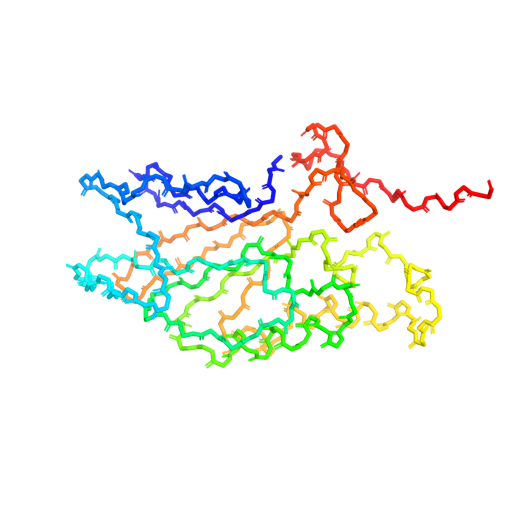1586 C CA . ARG A 1 204 ? 20.058 8.046 -9.327 1.00 45.00 204 ARG A CA 1
ATOM 1587 C C . ARG A 1 204 ? 20.101 6.799 -10.211 1.00 45.00 204 ARG A C 1
ATOM 1589 O O . ARG A 1 204 ? 20.782 5.831 -9.873 1.00 45.00 204 ARG A O 1
ATOM 1596 N N . PHE A 1 205 ? 19.471 6.849 -11.381 1.00 32.16 205 PHE A N 1
ATOM 1597 C CA . PHE A 1 205 ? 19.803 5.949 -12.487 1.00 32.16 205 PHE A CA 1
ATOM 1598 C C . PHE A 1 205 ? 20.784 6.646 -13.429 1.00 32.16 205 PHE A C 1
ATOM 1600 O O . PHE A 1 205 ? 20.415 7.233 -14.437 1.00 32.16 205 PHE A O 1
ATOM 1607 N N . SER A 1 206 ? 22.069 6.596 -13.075 1.00 25.66 206 SER A N 1
ATOM 1608 C CA . SER A 1 206 ? 23.137 6.727 -14.067 1.00 25.66 206 SER A CA 1
ATOM 1609 C C . SER A 1 206 ? 23.547 5.308 -14.466 1.00 25.66 206 SER A C 1
ATOM 1611 O O . SER A 1 206 ? 24.173 4.624 -13.649 1.00 25.66 206 SER A O 1
ATOM 1613 N N . PRO A 1 207 ? 23.202 4.825 -15.676 1.00 29.08 207 PRO A N 1
ATOM 1614 C CA . PRO A 1 207 ? 23.836 3.630 -16.202 1.00 29.08 207 PRO A CA 1
ATOM 1615 C C . PRO A 1 207 ? 25.303 4.001 -16.411 1.00 29.08 207 PRO A C 1
ATOM 1617 O O . PRO A 1 207 ? 25.637 4.840 -17.248 1.00 29.08 207 PRO A O 1
ATOM 1620 N N . LYS A 1 208 ? 26.192 3.460 -15.577 1.00 28.16 208 LYS A N 1
ATOM 1621 C CA . LYS A 1 208 ? 27.617 3.527 -15.888 1.00 28.16 208 LYS A CA 1
ATOM 1622 C C . LYS A 1 208 ? 27.851 2.583 -17.066 1.00 28.16 208 LYS A C 1
ATOM 1624 O O . LYS A 1 208 ? 27.716 1.374 -16.899 1.00 28.16 208 LYS A O 1
ATOM 1629 N N . LEU A 1 209 ? 28.118 3.188 -18.226 1.00 30.89 209 LEU A N 1
ATOM 1630 C CA . LEU A 1 209 ? 28.847 2.588 -19.346 1.00 30.89 209 LEU A CA 1
ATOM 1631 C C . LEU A 1 209 ? 30.158 1.954 -18.861 1.00 30.89 209 LEU A C 1
ATOM 1633 O O . LEU A 1 209 ? 30.767 2.524 -17.921 1.00 30.89 209 LEU A O 1
#

Foldseek 3Di:
DAQFKWKDFVPDDTDTDDDDPPDPPPAWDDDPQDIDHDDDPPDDDDDDPDLPDFDEDEAEQCQLPQPDDGDDGAEYEYRANQHVAQDLVSNVSSLVSLLPDPYNAYEYEYAFRNQLLALLHAPVVVPPDPDHNVNSVVSNQVQCDPSCVVSNYHYADQDKDWDATPSRGIMIMHGHRQHDDPDRGGNYDPDVVVSNPPDPPHNPPDPDD

InterPro domains:
  IPR004843 Calcineurin-like, phosphoesterase domain [PF00149] (72-121)
  IPR029052 Metallo-dependent phosphatase-like [G3DSA:3.60.21.10] (19-204)
  IPR029052 Metallo-dependent phosphatase-like [SSF56300] (55-129)
  IPR051693 UPF0046 metallophosphoesterase [PTHR12905] (48-194)

Organism: NCBI:txid201217